Protein AF-A0A0M3QDM8-F1 (afdb_monomer)

Solvent-accessible surface area (backbone atoms only — not comparable to full-atom values): 10609 Å² total; per-residue (Å²): 132,86,50,74,67,57,57,50,53,50,51,50,66,52,52,50,57,51,54,49,45,67,61,42,48,62,53,45,49,50,73,71,41,69,83,40,46,56,56,41,19,49,42,28,64,75,60,43,48,40,66,74,95,45,62,49,56,74,47,29,49,48,45,81,41,76,66,68,80,92,64,92,59,97,76,69,87,67,64,57,39,16,5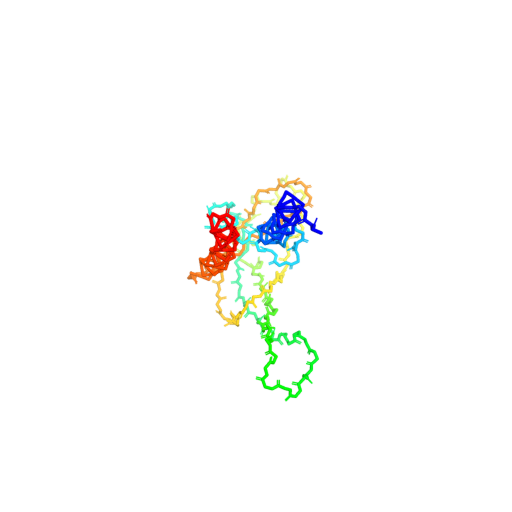0,27,42,33,34,39,39,68,79,73,49,77,80,71,37,83,72,58,77,77,78,61,95,66,78,80,78,72,59,62,47,76,35,66,33,79,58,84,48,59,72,54,71,47,48,58,16,38,41,84,73,87,82,82,62,93,45,66,8,56,30,67,85,71,64,52,68,57,47,53,52,49,51,48,52,50,53,51,50,51,53,50,53,51,52,50,51,52,56,48,52,54,55,51,66,72,71,109

Secondary structure (DSSP, 8-state):
---HHHHHHHHHHHHHHHHHHHHHHHHHHHHH-GGG-HHHHHHHHTT-SBSTT-PEEEEEEEEEEE-S----STT----EEEEEEEEEEGGGTTTTTTTTTTT--PPPPPSEEEEEESS--TT--PEEEEPPP-SS---EEEE-SSSHHHHHHHHHHHHHHHHHHHHHHHHHHHHHHTT-

Radius of gyration: 23.31 Å; Cα contacts (8 Å, |Δi|>4): 212; chains: 1; bounding box: 50×43×76 Å

Sequence (180 aa):
MLGRNVLRRFLALFFLPMGLMCLAYPLVELALGDEAGLIDDSRAWLGAGSGEGVPKVSEVSCTHQRYGTPSPSRHSFGYSNWDCILRLSLAAEARADERFAAGSANPALPSELERVLPSDRTGDLPVLRRLPDDGELVRFGVVWNGGELTRRWLHWLYLSALFFAFGAANLYAVRKALKG

Structure (mmCIF, N/CA/C/O backbone):
data_AF-A0A0M3QDM8-F1
#
_entry.id   AF-A0A0M3QDM8-F1
#
loop_
_atom_site.group_PDB
_atom_site.id
_atom_site.type_symbol
_atom_site.label_atom_id
_atom_site.label_alt_id
_atom_site.label_comp_id
_atom_site.label_asym_id
_atom_site.label_entity_id
_atom_site.label_seq_id
_atom_site.pdbx_PDB_ins_code
_atom_site.Cartn_x
_atom_site.Cartn_y
_atom_site.Cartn_z
_atom_site.occupancy
_atom_site.B_iso_or_equiv
_atom_site.auth_seq_id
_atom_site.auth_comp_id
_atom_site.auth_asym_id
_atom_site.auth_atom_id
_atom_site.pdbx_PDB_model_num
ATOM 1 N N . MET A 1 1 ? -17.649 5.054 46.614 1.00 58.06 1 MET A N 1
ATOM 2 C CA . MET A 1 1 ? -18.600 5.255 45.498 1.00 58.06 1 MET A CA 1
ATOM 3 C C . MET A 1 1 ? -17.921 6.094 44.424 1.00 58.06 1 MET A C 1
ATOM 5 O O . MET A 1 1 ? -17.857 7.308 44.557 1.00 58.06 1 MET A O 1
ATOM 9 N N . LEU A 1 2 ? -17.348 5.466 43.396 1.00 58.38 2 LEU A N 1
ATOM 10 C CA . LEU A 1 2 ? -16.820 6.207 42.249 1.00 58.38 2 LEU A CA 1
ATOM 11 C C . LEU A 1 2 ? -18.030 6.717 41.449 1.00 58.38 2 LEU A C 1
ATOM 13 O O . LEU A 1 2 ? -18.814 5.918 40.940 1.00 58.38 2 LEU A O 1
ATOM 17 N N . GLY A 1 3 ? -18.261 8.031 41.433 1.00 84.12 3 GLY A N 1
ATOM 18 C CA . GLY A 1 3 ? -19.471 8.608 40.842 1.00 84.12 3 GLY A CA 1
ATOM 19 C C . GLY A 1 3 ? -19.618 8.230 39.365 1.00 84.12 3 GLY A C 1
ATOM 20 O O . GLY A 1 3 ? -18.638 8.254 38.624 1.00 84.12 3 GLY A O 1
ATOM 21 N N . ARG A 1 4 ? -20.843 7.926 38.911 1.00 78.00 4 ARG A N 1
ATOM 22 C CA . ARG A 1 4 ? -21.171 7.563 37.509 1.00 78.00 4 ARG A CA 1
ATOM 23 C C . ARG A 1 4 ? -20.547 8.500 36.460 1.00 78.00 4 ARG A C 1
ATOM 25 O O . ARG A 1 4 ? -20.230 8.064 35.356 1.00 78.00 4 ARG A O 1
ATOM 32 N N . ASN A 1 5 ? -20.316 9.765 36.815 1.00 80.25 5 ASN A N 1
ATOM 33 C CA . ASN A 1 5 ? -19.635 10.753 35.972 1.00 80.25 5 ASN A CA 1
ATOM 34 C C . ASN A 1 5 ? -18.132 10.478 35.780 1.00 80.25 5 ASN A C 1
ATOM 36 O O . ASN A 1 5 ? -17.614 10.717 34.692 1.00 80.25 5 ASN A O 1
ATOM 40 N N . VAL A 1 6 ? -17.443 9.949 36.795 1.00 84.12 6 VAL A N 1
ATOM 41 C CA . VAL A 1 6 ? -16.021 9.573 36.726 1.00 84.12 6 VAL A CA 1
ATOM 42 C C . VAL A 1 6 ? -15.843 8.376 35.795 1.00 84.12 6 VAL A C 1
ATOM 44 O O . VAL A 1 6 ? -15.018 8.438 34.890 1.00 84.12 6 VAL A O 1
ATOM 47 N N . LEU A 1 7 ? -16.686 7.344 35.926 1.00 80.19 7 LEU A N 1
ATOM 48 C CA . LEU A 1 7 ? -16.649 6.161 35.057 1.00 80.19 7 LEU A CA 1
ATOM 49 C C . LEU A 1 7 ? -16.900 6.521 33.582 1.00 80.19 7 LEU A C 1
ATOM 51 O O . LEU A 1 7 ? -16.194 6.044 32.698 1.00 80.19 7 LEU A O 1
ATOM 55 N N . ARG A 1 8 ? -17.862 7.415 33.309 1.00 75.44 8 ARG A N 1
ATOM 56 C CA . ARG A 1 8 ? -18.140 7.912 31.950 1.00 75.44 8 ARG A CA 1
ATOM 57 C C . ARG A 1 8 ? -16.942 8.613 31.324 1.00 75.44 8 ARG A C 1
ATOM 59 O O . ARG A 1 8 ? -16.619 8.346 30.171 1.00 75.44 8 ARG A O 1
ATOM 66 N N . ARG A 1 9 ? -16.309 9.516 32.079 1.00 83.25 9 ARG A N 1
ATOM 67 C CA . ARG A 1 9 ? -15.122 10.245 31.619 1.00 83.25 9 ARG A CA 1
ATOM 68 C C . ARG A 1 9 ? -13.972 9.283 31.359 1.00 83.25 9 ARG A C 1
ATOM 70 O O . ARG A 1 9 ? -13.330 9.411 30.329 1.00 83.25 9 ARG A O 1
ATOM 77 N N . PHE A 1 10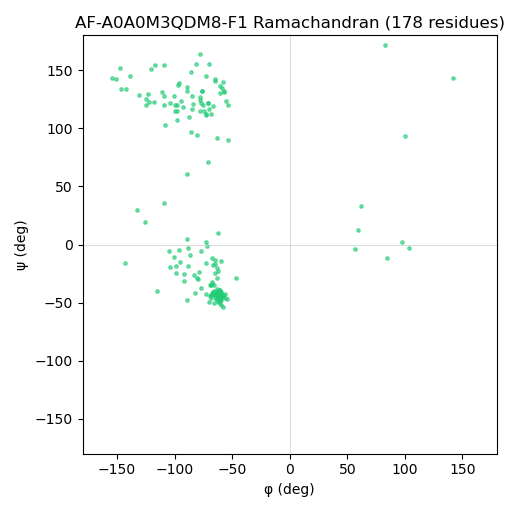 ? -13.781 8.292 32.227 1.00 84.06 10 PHE A N 1
ATOM 78 C CA . PHE A 1 10 ? -12.727 7.293 32.078 1.00 84.06 10 PHE A CA 1
ATOM 79 C C . PHE A 1 10 ? -12.911 6.431 30.822 1.00 84.06 10 PHE A C 1
ATOM 81 O O . PHE A 1 10 ? -11.984 6.275 30.038 1.00 84.06 10 PHE A O 1
ATOM 88 N N . LEU A 1 11 ? -14.128 5.937 30.575 1.00 79.69 11 LEU A N 1
ATOM 89 C CA . LEU A 1 11 ? -14.440 5.145 29.380 1.00 79.69 11 LEU A CA 1
ATOM 90 C C . LEU A 1 11 ? -14.297 5.966 28.095 1.00 79.69 11 LEU A C 1
ATOM 92 O O . LEU A 1 11 ? -13.715 5.489 27.127 1.00 79.69 11 LEU A O 1
ATOM 96 N N . ALA A 1 12 ? -14.786 7.209 28.088 1.00 79.25 12 ALA A N 1
ATOM 97 C CA . ALA A 1 12 ? -14.612 8.100 26.944 1.00 79.25 12 ALA A CA 1
ATOM 98 C C . ALA A 1 12 ? -13.126 8.397 26.684 1.00 79.25 12 ALA A C 1
ATOM 100 O O . ALA A 1 12 ? -12.684 8.312 25.544 1.00 79.25 12 ALA A O 1
ATOM 101 N N . LEU A 1 13 ? -12.352 8.672 27.738 1.00 84.12 13 LEU A N 1
ATOM 102 C CA . LEU A 1 13 ? -10.909 8.905 27.654 1.00 84.12 13 LEU A CA 1
ATOM 103 C C . LEU A 1 13 ? -10.124 7.677 27.193 1.00 84.12 13 LEU A C 1
ATOM 105 O O . LEU A 1 13 ? -9.045 7.853 26.651 1.00 84.12 13 LEU A O 1
ATOM 109 N N . PHE A 1 14 ? -10.635 6.460 27.387 1.00 82.06 14 PHE A N 1
ATOM 110 C CA . PHE A 1 14 ? -9.946 5.241 26.964 1.00 82.06 14 PHE A CA 1
ATOM 111 C C . PHE A 1 14 ? -10.311 4.833 25.529 1.00 82.06 14 PHE A C 1
ATOM 113 O O . PHE A 1 14 ? -9.438 4.578 24.703 1.00 82.06 14 PHE A O 1
ATOM 120 N N . PHE A 1 15 ? -11.605 4.813 25.196 1.00 78.00 15 PHE A N 1
ATOM 121 C CA . PHE A 1 15 ? -12.070 4.320 23.896 1.00 78.00 15 PHE A CA 1
ATOM 122 C C . PHE A 1 15 ? -11.915 5.331 22.758 1.00 78.00 15 PHE A C 1
ATOM 124 O O . PHE A 1 15 ? -11.717 4.924 21.616 1.00 78.00 15 PHE A O 1
ATOM 131 N N . LEU A 1 16 ? -11.987 6.634 23.043 1.00 79.00 16 LEU A N 1
ATOM 132 C CA . LEU A 1 16 ? -11.830 7.671 22.023 1.00 79.00 16 LEU A CA 1
ATOM 133 C C . LEU A 1 16 ? -10.417 7.710 21.412 1.00 79.00 16 LEU A C 1
ATOM 135 O O . LEU A 1 16 ? -10.332 7.652 20.185 1.00 79.00 16 LEU A O 1
ATOM 139 N N . PRO A 1 17 ? -9.310 7.744 22.186 1.00 81.94 17 PRO A N 1
ATOM 140 C CA . PRO A 1 17 ? -7.973 7.694 21.600 1.00 81.94 17 PRO A CA 1
ATOM 141 C C . PRO A 1 17 ? -7.686 6.344 20.948 1.00 81.94 17 PRO A C 1
ATOM 143 O O . PRO A 1 17 ? -7.013 6.317 19.929 1.00 81.94 17 PRO A O 1
ATOM 146 N N . MET A 1 18 ? -8.230 5.239 21.467 1.00 79.94 18 MET A N 1
ATOM 147 C CA . MET A 1 18 ? -8.065 3.925 20.841 1.00 79.94 18 MET A CA 1
ATOM 148 C C . MET A 1 18 ? -8.761 3.859 19.473 1.00 79.94 18 MET A C 1
ATOM 150 O O . MET A 1 18 ? -8.159 3.412 18.504 1.00 79.94 18 MET A O 1
ATOM 154 N N . GLY A 1 19 ? -9.983 4.391 19.358 1.00 75.25 19 GLY A N 1
ATOM 155 C CA . GLY A 1 19 ? -10.672 4.529 18.072 1.00 75.25 19 GLY A CA 1
ATOM 156 C C . GLY A 1 19 ? -9.943 5.468 17.105 1.00 75.25 19 GLY A C 1
ATOM 157 O O . GLY A 1 19 ? -9.792 5.139 15.931 1.00 75.25 19 GLY A O 1
ATOM 158 N N . LEU A 1 20 ? -9.433 6.603 17.599 1.00 80.69 20 LEU A N 1
ATOM 159 C CA . LEU A 1 20 ? -8.599 7.519 16.812 1.00 80.69 20 LEU A CA 1
ATOM 160 C C . LEU A 1 20 ? -7.296 6.863 16.354 1.00 80.69 20 LEU A C 1
ATOM 162 O O . LEU A 1 20 ? -6.912 7.048 15.208 1.00 80.69 20 LEU A O 1
ATOM 166 N N . MET A 1 21 ? -6.644 6.068 17.200 1.00 80.81 21 MET A N 1
ATOM 167 C CA . MET A 1 21 ? -5.421 5.349 16.851 1.00 80.81 21 MET A CA 1
ATOM 168 C C . MET A 1 21 ? -5.693 4.289 15.782 1.00 80.81 21 MET A C 1
ATOM 170 O O . MET A 1 21 ? -4.920 4.185 14.842 1.00 80.81 21 MET A O 1
ATOM 174 N N . CYS A 1 22 ? -6.810 3.559 15.853 1.00 72.94 22 CYS A N 1
ATOM 175 C CA . CYS A 1 22 ? -7.199 2.605 14.808 1.00 72.94 22 CYS A CA 1
ATOM 176 C C . CYS A 1 22 ? -7.467 3.272 13.446 1.00 72.94 22 CYS A C 1
ATOM 178 O O . CYS A 1 22 ? -7.279 2.639 12.411 1.00 72.94 22 CYS A O 1
ATOM 180 N N . LEU A 1 23 ? -7.904 4.536 13.438 1.00 71.75 23 LEU A N 1
ATOM 181 C CA . LEU A 1 23 ? -8.098 5.330 12.220 1.00 71.75 23 LEU A CA 1
ATOM 182 C C . LEU A 1 23 ? -6.805 5.964 11.710 1.00 71.75 23 LEU A C 1
ATOM 184 O O . LEU A 1 23 ? -6.564 6.005 10.506 1.00 71.75 23 LEU A O 1
ATOM 188 N N . ALA A 1 24 ? -5.997 6.482 12.630 1.00 77.00 24 ALA A N 1
ATOM 189 C CA . ALA A 1 24 ? -4.772 7.191 12.319 1.00 77.00 24 ALA A CA 1
ATOM 190 C C . ALA A 1 24 ? -3.653 6.228 11.938 1.00 77.00 24 ALA A C 1
ATOM 192 O O . ALA A 1 24 ? -2.911 6.536 11.021 1.00 77.00 24 ALA A O 1
ATOM 193 N N . TYR A 1 25 ? -3.544 5.062 12.580 1.00 72.62 25 TYR A N 1
ATOM 194 C CA . TYR A 1 25 ? -2.440 4.128 12.361 1.00 72.62 25 TYR A CA 1
ATOM 195 C C . TYR A 1 25 ? -2.266 3.742 10.885 1.00 72.62 25 TYR A C 1
ATOM 197 O O . TYR A 1 25 ? -1.156 3.879 10.389 1.00 72.62 25 TYR A O 1
ATOM 205 N N . PRO A 1 26 ? -3.319 3.383 10.128 1.00 65.50 26 PRO A N 1
ATOM 206 C CA . PRO A 1 26 ? -3.153 3.093 8.708 1.00 65.50 26 PRO A CA 1
ATOM 207 C C . PRO A 1 26 ? -2.791 4.319 7.868 1.00 65.50 26 PRO A C 1
ATOM 209 O O . PRO A 1 26 ? -2.056 4.188 6.901 1.00 65.50 26 PRO A O 1
ATOM 212 N N . LEU A 1 27 ? -3.290 5.510 8.222 1.00 69.19 27 LEU A N 1
ATOM 213 C CA . LEU A 1 27 ? -2.903 6.757 7.552 1.00 69.19 27 LEU A CA 1
ATOM 214 C C . LEU A 1 27 ? -1.445 7.114 7.851 1.00 69.19 27 LEU A C 1
ATOM 216 O O . LEU A 1 27 ? -0.760 7.652 6.992 1.00 69.19 27 LEU A O 1
ATOM 220 N N . VAL A 1 28 ? -0.984 6.801 9.059 1.00 69.06 28 VAL A N 1
ATOM 221 C CA . VAL A 1 28 ? 0.390 6.983 9.520 1.00 69.06 28 VAL A CA 1
ATOM 222 C C . VAL A 1 28 ? 1.318 5.966 8.861 1.00 69.06 28 VAL A C 1
ATOM 224 O O . VAL A 1 28 ? 2.375 6.366 8.405 1.00 69.06 28 VAL A O 1
ATOM 227 N N . GLU A 1 29 ? 0.933 4.694 8.736 1.00 65.44 29 GLU A N 1
ATOM 228 C CA . GLU A 1 29 ? 1.681 3.707 7.942 1.00 65.44 29 GLU A CA 1
ATOM 229 C C . GLU A 1 29 ? 1.749 4.121 6.474 1.00 65.44 29 GLU A C 1
ATOM 231 O O . GLU A 1 29 ? 2.810 4.018 5.869 1.00 65.44 29 GLU A O 1
ATOM 236 N N . LEU A 1 30 ? 0.647 4.639 5.919 1.00 62.69 30 LEU A N 1
ATOM 237 C CA . LEU A 1 30 ? 0.658 5.190 4.570 1.00 62.69 30 LEU A CA 1
ATOM 238 C C . LEU A 1 30 ? 1.671 6.343 4.487 1.00 62.69 30 LEU A C 1
ATOM 240 O O . LEU A 1 30 ? 2.520 6.334 3.611 1.00 62.69 30 LEU A O 1
ATOM 244 N N . ALA A 1 31 ? 1.590 7.318 5.400 1.00 62.94 31 ALA A N 1
ATOM 245 C CA . ALA A 1 31 ? 2.324 8.583 5.325 1.00 62.94 31 ALA A CA 1
ATOM 246 C C . ALA A 1 31 ? 3.792 8.524 5.781 1.00 62.94 31 ALA A C 1
ATOM 248 O O . ALA A 1 31 ? 4.586 9.343 5.331 1.00 62.94 31 ALA A O 1
ATOM 249 N N . LEU A 1 32 ? 4.144 7.624 6.701 1.00 58.47 32 LEU A N 1
ATOM 250 C CA . LEU A 1 32 ? 5.500 7.483 7.247 1.00 58.47 32 LEU A CA 1
ATOM 251 C C . LEU A 1 32 ? 6.243 6.271 6.672 1.00 58.47 32 LEU A C 1
ATOM 253 O O . LEU A 1 32 ? 7.466 6.222 6.755 1.00 58.47 32 LEU A O 1
ATOM 257 N N . GLY A 1 33 ? 5.524 5.300 6.102 1.00 53.94 33 GLY A N 1
ATOM 258 C CA . GLY A 1 33 ? 6.086 4.104 5.481 1.00 53.94 33 GLY A CA 1
ATOM 259 C C . GLY A 1 33 ? 6.392 4.313 4.001 1.00 53.94 33 GLY A C 1
ATOM 260 O O . GLY A 1 33 ? 5.843 3.611 3.153 1.00 53.94 33 GLY A O 1
ATOM 261 N N . ASP A 1 34 ? 7.268 5.266 3.675 1.00 54.03 34 ASP A N 1
ATOM 262 C CA . ASP A 1 34 ? 7.716 5.488 2.287 1.00 54.03 34 ASP A CA 1
ATOM 263 C C . ASP A 1 34 ? 8.508 4.276 1.737 1.00 54.03 34 ASP A C 1
ATOM 265 O O . ASP A 1 34 ? 8.687 4.122 0.532 1.00 54.03 34 ASP A O 1
ATOM 269 N N . GLU A 1 35 ? 8.914 3.346 2.613 1.00 55.69 35 GLU A N 1
ATOM 270 C CA . GLU A 1 35 ? 9.674 2.138 2.261 1.00 55.69 35 GLU A CA 1
ATOM 271 C C . GLU A 1 35 ? 8.918 1.166 1.337 1.00 55.69 35 GLU A C 1
ATOM 273 O O . GLU A 1 35 ? 9.540 0.352 0.661 1.00 55.69 35 GLU A O 1
ATOM 278 N N . ALA A 1 36 ? 7.584 1.246 1.253 1.00 60.31 36 ALA A N 1
ATOM 279 C CA . ALA A 1 36 ? 6.793 0.293 0.468 1.00 60.31 36 ALA A CA 1
ATOM 280 C C . ALA A 1 36 ? 6.259 0.843 -0.867 1.00 60.31 36 ALA A C 1
ATOM 282 O O . ALA A 1 36 ? 5.620 0.094 -1.607 1.00 60.31 36 ALA A O 1
ATOM 283 N N . GLY A 1 37 ? 6.438 2.138 -1.171 1.00 76.31 37 GLY A N 1
ATOM 284 C CA . GLY A 1 37 ? 5.863 2.769 -2.372 1.00 76.31 37 GLY A CA 1
ATOM 285 C C . GLY A 1 37 ? 4.327 2.696 -2.460 1.00 76.31 37 GLY A C 1
ATOM 286 O O . GLY A 1 37 ? 3.747 2.981 -3.504 1.00 76.31 37 GLY A O 1
ATOM 287 N N . LEU A 1 38 ? 3.640 2.321 -1.373 1.00 80.25 38 LEU A N 1
ATOM 288 C CA . LEU A 1 38 ? 2.205 2.020 -1.375 1.00 80.25 38 LEU A CA 1
ATOM 289 C C . LEU A 1 38 ? 1.343 3.253 -1.675 1.00 80.25 38 LEU A C 1
ATOM 291 O O . LEU A 1 38 ? 0.296 3.131 -2.321 1.00 80.25 38 LEU A O 1
ATOM 295 N N . ILE A 1 39 ? 1.770 4.435 -1.214 1.00 82.25 39 ILE A N 1
ATOM 296 C CA . ILE A 1 39 ? 1.128 5.706 -1.577 1.00 82.25 39 ILE A CA 1
ATOM 297 C C . ILE A 1 39 ? 1.202 5.900 -3.084 1.00 82.25 39 ILE A C 1
ATOM 299 O O . ILE A 1 39 ? 0.186 6.192 -3.716 1.00 82.25 39 ILE A O 1
ATOM 303 N N . ASP A 1 40 ? 2.389 5.740 -3.652 1.00 86.81 40 ASP A N 1
ATOM 304 C CA . ASP A 1 40 ? 2.642 6.003 -5.060 1.00 86.81 40 ASP A CA 1
ATOM 305 C C . ASP A 1 40 ? 1.884 5.014 -5.951 1.00 86.81 40 ASP A C 1
ATOM 307 O O . ASP A 1 40 ? 1.203 5.427 -6.893 1.00 86.81 40 ASP A O 1
ATOM 311 N N . ASP A 1 41 ? 1.881 3.733 -5.585 1.00 88.06 41 ASP A N 1
ATOM 312 C CA . ASP A 1 41 ? 1.084 2.684 -6.225 1.00 88.06 41 ASP A CA 1
ATOM 313 C C . ASP A 1 41 ? -0.422 2.993 -6.136 1.00 88.06 41 ASP A C 1
ATOM 315 O O . ASP A 1 41 ? -1.161 2.846 -7.114 1.00 88.06 41 ASP A O 1
ATOM 319 N N . SER A 1 42 ? -0.890 3.498 -4.987 1.00 85.12 42 SER A N 1
ATOM 320 C CA . SER A 1 42 ? -2.293 3.886 -4.800 1.00 85.12 42 SER A CA 1
ATOM 321 C C . SER A 1 42 ? -2.687 5.098 -5.632 1.00 85.12 42 SER A C 1
ATOM 323 O O . SER A 1 42 ? -3.746 5.096 -6.260 1.00 85.12 42 SER A O 1
ATOM 325 N N . ARG A 1 43 ? -1.834 6.124 -5.681 1.00 87.00 43 ARG A N 1
ATOM 326 C CA . ARG A 1 43 ? -2.037 7.308 -6.523 1.00 87.00 43 ARG A CA 1
ATOM 327 C C . ARG A 1 43 ? -2.079 6.905 -7.992 1.00 87.00 43 ARG A C 1
ATOM 329 O O . ARG A 1 43 ? -2.997 7.314 -8.701 1.00 87.00 43 ARG A O 1
ATOM 336 N N . ALA A 1 44 ? -1.137 6.074 -8.430 1.00 89.06 44 ALA A N 1
ATOM 337 C CA . ALA A 1 44 ? -1.078 5.582 -9.799 1.00 89.06 44 ALA A CA 1
ATOM 338 C C . ALA A 1 44 ? -2.308 4.747 -10.177 1.00 89.06 44 ALA A C 1
ATOM 340 O O . ALA A 1 44 ? -2.887 4.956 -11.246 1.00 89.06 44 ALA A O 1
ATOM 341 N N . TRP A 1 45 ? -2.761 3.859 -9.287 1.00 88.19 45 TRP A N 1
ATOM 342 C CA . TRP A 1 45 ? -3.985 3.076 -9.478 1.00 88.19 45 TRP A CA 1
ATOM 343 C C . TRP A 1 45 ? -5.241 3.953 -9.557 1.00 88.19 45 TRP A C 1
ATOM 345 O O . TRP A 1 45 ? -6.113 3.698 -10.386 1.00 88.19 45 TRP A O 1
ATOM 355 N N . LEU A 1 46 ? -5.309 5.024 -8.758 1.00 87.88 46 LEU A N 1
ATOM 356 C CA . LEU A 1 46 ? -6.384 6.027 -8.800 1.00 87.88 46 LEU A CA 1
ATOM 357 C C . LEU A 1 46 ? -6.316 6.960 -10.017 1.00 87.88 46 LEU A C 1
ATOM 359 O O . LEU A 1 46 ? -7.146 7.857 -10.152 1.00 87.88 46 LEU A O 1
ATOM 363 N N . GLY A 1 47 ? -5.353 6.759 -10.915 1.00 87.38 47 GLY A N 1
ATOM 364 C CA . GLY A 1 47 ? -5.265 7.502 -12.162 1.00 87.38 47 GLY A CA 1
ATOM 365 C C . GLY A 1 47 ? -4.200 8.592 -12.182 1.00 87.38 47 GLY A C 1
ATOM 366 O O . GLY A 1 47 ? -4.020 9.202 -13.232 1.00 87.38 47 GLY A O 1
ATOM 367 N N . ALA A 1 48 ? -3.480 8.837 -11.084 1.00 88.31 48 ALA A N 1
ATOM 368 C CA . ALA A 1 48 ? -2.406 9.822 -11.076 1.00 88.31 48 ALA A CA 1
ATOM 369 C C . ALA A 1 48 ? -1.198 9.357 -11.908 1.00 88.31 48 ALA A C 1
ATOM 371 O O . ALA A 1 48 ? -0.952 8.161 -12.086 1.00 88.31 48 ALA A O 1
ATOM 372 N N . GLY A 1 49 ? -0.424 10.330 -12.382 1.00 87.75 49 GLY A N 1
ATOM 373 C CA . GLY A 1 49 ? 0.778 10.098 -13.175 1.00 87.75 49 GLY A CA 1
ATOM 374 C C . GLY A 1 49 ? 0.524 9.855 -14.664 1.00 87.75 49 GLY A C 1
ATOM 375 O O . GLY A 1 49 ? -0.614 9.728 -15.113 1.00 87.75 49 GLY A O 1
ATOM 376 N N . SER A 1 50 ? 1.614 9.811 -15.428 1.00 86.94 50 SER A N 1
ATOM 377 C CA . SER A 1 50 ? 1.624 9.577 -16.877 1.00 86.94 50 SER A CA 1
ATOM 378 C C . SER A 1 50 ? 2.371 8.287 -17.218 1.00 86.94 50 SER A C 1
ATOM 380 O O . SER A 1 50 ? 3.236 7.848 -16.461 1.00 86.94 50 SER A O 1
ATOM 382 N N . GLY A 1 51 ? 2.026 7.679 -18.356 1.00 83.44 51 GLY A N 1
ATOM 383 C CA . GLY A 1 51 ? 2.789 6.582 -18.963 1.00 83.44 51 GLY A CA 1
ATOM 384 C C . GLY A 1 51 ? 3.890 7.057 -19.921 1.00 83.44 51 GLY A C 1
ATOM 385 O O . GLY A 1 51 ? 4.602 6.229 -20.477 1.00 83.44 51 GLY A O 1
ATOM 386 N N . GLU A 1 52 ? 4.016 8.366 -20.151 1.00 81.06 52 GLU A N 1
ATOM 387 C CA . GLU A 1 52 ? 5.044 8.937 -21.027 1.00 81.06 52 GLU A CA 1
ATOM 388 C C . GLU A 1 52 ? 6.421 8.962 -20.349 1.00 81.06 52 GLU A C 1
ATOM 390 O O . GLU A 1 52 ? 6.547 9.413 -19.208 1.00 81.06 52 GLU A O 1
ATOM 395 N N . GLY A 1 53 ? 7.453 8.502 -21.069 1.00 76.25 53 GLY A N 1
ATOM 396 C CA . GLY A 1 53 ? 8.830 8.431 -20.563 1.00 76.25 53 GLY A CA 1
ATOM 397 C C . GLY A 1 53 ? 8.969 7.511 -19.349 1.00 76.25 53 GLY A C 1
ATOM 398 O O . GLY A 1 53 ? 9.708 7.826 -18.414 1.00 76.25 53 GLY A O 1
ATOM 399 N N . VAL A 1 54 ? 8.168 6.442 -19.315 1.00 83.00 54 VAL A N 1
ATOM 400 C CA . VAL A 1 54 ? 8.187 5.446 -18.251 1.00 83.00 54 VAL A CA 1
ATOM 401 C C . VAL A 1 54 ? 8.775 4.151 -18.801 1.00 83.00 54 VAL A C 1
ATOM 403 O O . VAL A 1 54 ? 8.171 3.542 -19.695 1.00 83.00 54 VAL A O 1
ATOM 406 N N . PRO A 1 55 ? 9.888 3.663 -18.228 1.00 84.62 55 PRO A N 1
ATOM 407 C CA . PRO A 1 55 ? 10.497 2.438 -18.700 1.00 84.62 55 PRO A CA 1
ATOM 408 C C . PRO A 1 55 ? 9.554 1.261 -18.449 1.00 84.62 55 PRO A C 1
ATOM 410 O O . PRO A 1 55 ? 8.864 1.174 -17.430 1.00 84.62 55 PRO A O 1
ATOM 413 N N . LYS A 1 56 ? 9.520 0.318 -19.389 1.00 87.81 56 LYS A N 1
ATOM 414 C CA . LYS A 1 56 ? 8.737 -0.910 -19.214 1.00 87.81 56 LYS A CA 1
ATOM 415 C C . LYS A 1 56 ? 9.414 -1.819 -18.196 1.00 87.81 56 LYS A C 1
ATOM 417 O O . LYS A 1 56 ? 10.637 -1.922 -18.168 1.00 87.81 56 LYS A O 1
ATOM 422 N N . VAL A 1 57 ? 8.616 -2.528 -17.405 1.00 90.06 57 VAL A N 1
ATOM 423 C CA . VAL A 1 57 ? 9.123 -3.601 -16.544 1.00 90.06 57 VAL A CA 1
ATOM 424 C C . VAL A 1 57 ? 9.375 -4.826 -17.415 1.00 90.06 57 VAL A C 1
ATOM 426 O O . VAL A 1 57 ? 8.465 -5.292 -18.100 1.00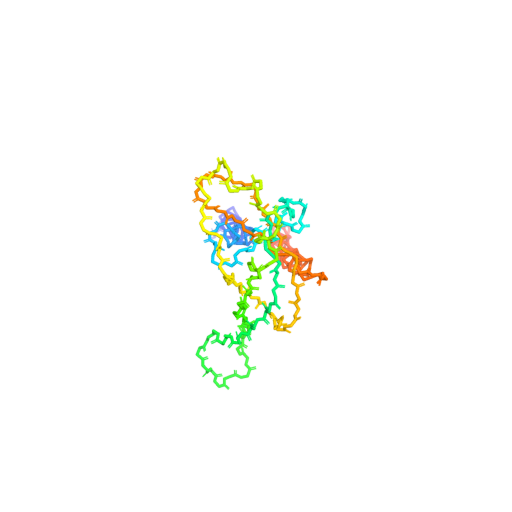 90.06 57 VAL A O 1
ATOM 429 N N . SER A 1 58 ? 10.611 -5.320 -17.429 1.00 90.50 58 SER A N 1
ATOM 430 C CA . SER A 1 58 ? 10.989 -6.525 -18.178 1.00 90.50 58 SER A CA 1
ATOM 431 C C . SER A 1 58 ? 10.889 -7.794 -17.352 1.00 90.50 58 SER A C 1
ATOM 433 O O . SER A 1 58 ? 10.642 -8.862 -17.902 1.00 90.50 58 SER A O 1
ATOM 435 N N . GLU A 1 59 ? 11.127 -7.688 -16.048 1.00 92.19 59 GLU A N 1
ATOM 436 C CA . GLU A 1 59 ? 11.192 -8.832 -15.146 1.00 92.19 59 GLU A CA 1
ATOM 437 C C . GLU A 1 59 ? 10.758 -8.400 -13.747 1.00 92.19 59 GLU A C 1
ATOM 439 O O . GLU A 1 59 ? 11.084 -7.300 -13.298 1.00 92.19 59 GLU A O 1
ATOM 444 N N . VAL A 1 60 ? 10.041 -9.289 -13.066 1.00 92.00 60 VAL A N 1
ATOM 445 C CA . VAL A 1 60 ? 9.727 -9.178 -11.644 1.00 92.00 60 VAL A CA 1
ATOM 446 C C . VAL A 1 60 ? 10.212 -10.448 -10.972 1.00 92.00 60 VAL A C 1
ATOM 448 O O . VAL A 1 60 ? 9.823 -11.543 -11.381 1.00 92.00 60 VAL A O 1
ATOM 451 N N . SER A 1 61 ? 11.047 -10.288 -9.950 1.00 92.75 61 SER A N 1
ATOM 452 C CA . SER A 1 61 ? 11.572 -11.379 -9.134 1.00 92.75 61 SER A CA 1
ATOM 453 C C . SER A 1 61 ? 11.256 -11.105 -7.673 1.00 92.75 61 SER A C 1
ATOM 455 O O . SER A 1 61 ? 11.671 -10.075 -7.145 1.00 92.75 61 SER A O 1
ATOM 457 N N . CYS A 1 62 ? 10.509 -12.001 -7.028 1.00 90.94 62 CYS A N 1
ATOM 458 C CA . CYS A 1 62 ? 10.117 -11.851 -5.633 1.00 90.94 62 CYS A CA 1
ATOM 459 C C . CYS A 1 62 ? 10.823 -12.874 -4.744 1.00 90.94 62 CYS A C 1
ATOM 461 O O . CYS A 1 62 ? 10.807 -14.075 -5.008 1.00 90.94 62 CYS A O 1
ATOM 463 N N . THR A 1 63 ? 11.396 -12.402 -3.641 1.00 89.81 63 THR A N 1
ATOM 464 C CA . THR A 1 63 ? 12.007 -13.253 -2.620 1.00 89.81 63 THR A CA 1
ATOM 465 C C . THR A 1 63 ? 11.148 -13.235 -1.364 1.00 89.81 63 THR A C 1
ATOM 467 O O . THR A 1 63 ? 10.793 -12.180 -0.846 1.00 89.81 63 THR A O 1
ATOM 470 N N . HIS A 1 64 ? 10.795 -14.418 -0.863 1.00 86.31 64 HIS A N 1
ATOM 471 C CA . HIS A 1 64 ? 9.985 -14.537 0.343 1.00 86.31 64 HIS A CA 1
ATOM 472 C C . HIS A 1 64 ? 10.781 -14.118 1.583 1.00 86.31 64 HIS A C 1
ATOM 474 O O . HIS A 1 64 ? 11.731 -14.799 1.978 1.00 86.31 64 HIS A O 1
ATOM 480 N N . GLN A 1 65 ? 10.337 -13.057 2.250 1.00 75.25 65 GLN A N 1
ATOM 481 C CA . GLN A 1 65 ? 10.868 -12.626 3.534 1.00 75.25 65 GLN A CA 1
ATOM 482 C C . GLN A 1 65 ? 9.978 -13.141 4.668 1.00 75.25 65 GLN A C 1
ATOM 484 O O . GLN A 1 65 ? 8.820 -12.749 4.834 1.00 75.25 65 GLN A O 1
ATOM 489 N N . ARG A 1 66 ? 10.531 -14.032 5.502 1.00 62.97 66 ARG A N 1
ATOM 490 C CA . ARG A 1 66 ? 9.924 -14.353 6.802 1.00 62.97 66 ARG A CA 1
ATOM 491 C C . ARG A 1 66 ? 10.408 -13.345 7.831 1.00 62.97 66 ARG A C 1
ATOM 493 O O . ARG A 1 66 ? 11.462 -13.541 8.429 1.00 62.97 66 ARG A O 1
ATOM 500 N N . TYR A 1 67 ? 9.607 -12.319 8.085 1.00 54.53 67 TYR A N 1
ATOM 501 C CA . TYR A 1 67 ? 9.787 -11.500 9.277 1.00 54.53 67 TYR A CA 1
ATOM 502 C C . TYR A 1 67 ? 9.213 -12.237 10.495 1.00 54.53 67 TYR A C 1
ATOM 504 O O . TYR A 1 67 ? 8.016 -12.510 10.578 1.00 54.53 67 TYR A O 1
ATOM 512 N N . GLY A 1 68 ? 10.089 -12.596 11.435 1.00 49.47 68 GLY A N 1
ATOM 513 C CA . GLY A 1 68 ? 9.731 -13.226 12.708 1.00 49.47 68 GLY A CA 1
ATOM 514 C C . GLY A 1 68 ? 10.723 -14.305 13.137 1.00 49.47 68 GLY A C 1
ATOM 515 O O . GLY A 1 68 ? 11.249 -15.055 12.316 1.00 49.47 68 GLY A O 1
ATOM 516 N N . THR A 1 69 ? 10.979 -14.411 14.442 1.00 43.78 69 THR A N 1
ATOM 517 C CA . THR A 1 69 ? 11.705 -15.559 14.992 1.00 43.78 69 THR A CA 1
ATOM 518 C C . THR A 1 69 ? 10.918 -16.838 14.685 1.00 43.78 69 THR A C 1
ATOM 520 O O . THR A 1 69 ? 9.693 -16.846 14.837 1.00 43.78 69 THR A O 1
ATOM 523 N N . PRO A 1 70 ? 11.574 -17.930 14.248 1.00 47.06 70 PRO A N 1
ATOM 524 C CA . PRO A 1 70 ? 10.911 -19.213 14.062 1.00 47.06 70 PRO A CA 1
ATOM 525 C C . PRO A 1 70 ? 10.407 -19.706 15.423 1.00 47.06 70 PRO A C 1
ATOM 527 O O . PRO A 1 70 ? 11.131 -20.337 16.187 1.00 47.06 70 PRO A O 1
ATOM 530 N N . SER A 1 71 ? 9.164 -19.366 15.758 1.00 42.91 71 SER A N 1
ATOM 531 C CA . SER A 1 71 ? 8.505 -19.860 16.958 1.00 42.91 71 SER A CA 1
ATOM 532 C C . SER A 1 71 ? 7.876 -21.219 16.642 1.00 42.91 71 SER A C 1
ATOM 534 O O . SER A 1 71 ? 7.118 -21.323 15.676 1.00 42.91 71 SER A O 1
ATOM 536 N N . PRO A 1 72 ? 8.148 -22.273 17.430 1.00 50.62 72 PRO A N 1
ATOM 537 C CA . PRO A 1 72 ? 7.576 -23.603 17.218 1.00 50.62 72 PRO A CA 1
ATOM 538 C C . PRO A 1 72 ? 6.074 -23.697 17.556 1.00 50.62 72 PRO A C 1
ATOM 540 O O . PRO A 1 72 ? 5.475 -24.764 17.403 1.00 50.62 72 PRO A O 1
ATOM 543 N N . SER A 1 73 ? 5.432 -22.617 18.015 1.00 47.69 73 SER A N 1
ATOM 544 C CA . SER A 1 73 ? 3.989 -22.604 18.260 1.00 47.69 73 SER A CA 1
ATOM 545 C C . SER A 1 73 ? 3.206 -22.446 16.947 1.00 47.69 73 SER A C 1
ATOM 547 O O . SER A 1 73 ? 3.411 -21.506 16.186 1.00 47.69 73 SER A O 1
ATOM 549 N N . ARG A 1 74 ? 2.245 -23.349 16.694 1.00 48.59 74 ARG A N 1
ATOM 550 C CA . ARG A 1 74 ? 1.371 -23.393 15.493 1.00 48.59 74 ARG A CA 1
ATOM 551 C C . ARG A 1 74 ? 0.449 -22.169 15.302 1.00 48.59 74 ARG A C 1
ATOM 553 O O . ARG A 1 74 ? -0.446 -22.211 14.463 1.00 48.59 74 ARG A O 1
ATOM 560 N N . HIS A 1 75 ? 0.630 -21.104 16.078 1.00 46.50 75 HIS A N 1
ATOM 561 C CA . HIS A 1 75 ? -0.252 -19.936 16.116 1.00 46.50 75 HIS A CA 1
ATOM 562 C C . HIS A 1 75 ? 0.513 -18.608 16.053 1.00 46.50 75 HIS A C 1
ATOM 564 O O . HIS A 1 75 ? 0.047 -17.606 16.594 1.00 46.50 75 HIS A O 1
ATOM 570 N N . SER A 1 76 ? 1.682 -18.566 15.405 1.00 40.62 76 SER A N 1
ATOM 571 C CA . SER A 1 76 ? 2.226 -17.273 14.997 1.00 40.62 76 SER A CA 1
ATOM 572 C C . SER A 1 76 ? 1.366 -16.718 13.857 1.00 40.62 76 SER A C 1
ATOM 574 O O . SER A 1 76 ? 1.202 -17.343 12.810 1.00 40.62 76 SER A O 1
ATOM 576 N N . PHE A 1 77 ? 0.795 -15.532 14.065 1.00 48.84 77 PHE A N 1
ATOM 577 C CA . PHE A 1 77 ? 0.277 -14.699 12.982 1.00 48.84 77 PHE A CA 1
ATOM 578 C C . PHE A 1 77 ? 1.484 -14.154 12.207 1.00 48.84 77 PHE A C 1
ATOM 580 O O . PHE A 1 77 ? 1.875 -13.002 12.367 1.00 48.84 77 PHE A O 1
ATOM 587 N N . GLY A 1 78 ? 2.165 -15.030 11.466 1.00 52.22 78 GLY A N 1
ATOM 588 C CA . GLY A 1 78 ? 3.266 -14.646 10.596 1.00 52.22 78 GLY A CA 1
ATOM 589 C C . GLY A 1 78 ? 2.702 -13.913 9.389 1.00 52.22 78 GLY A C 1
ATOM 590 O O . GLY A 1 78 ? 2.011 -14.520 8.575 1.00 52.22 78 GLY A O 1
ATOM 591 N N . TYR A 1 79 ? 2.986 -12.620 9.279 1.00 58.91 79 TYR A N 1
ATOM 592 C CA . TYR A 1 79 ? 2.789 -11.901 8.028 1.00 58.91 79 TYR A CA 1
ATOM 593 C C . TYR A 1 79 ? 3.917 -12.321 7.081 1.00 58.91 79 TYR A C 1
ATOM 595 O O . TYR A 1 79 ? 5.093 -12.109 7.375 1.00 58.91 79 TYR A O 1
ATOM 603 N N . SER A 1 80 ? 3.571 -12.996 5.986 1.00 67.56 80 SER A N 1
ATOM 604 C CA . SER A 1 80 ? 4.513 -13.283 4.904 1.00 67.56 80 SER A CA 1
ATOM 605 C C . SER A 1 80 ? 4.546 -12.091 3.960 1.00 67.56 80 SER A C 1
ATOM 607 O O . SER A 1 80 ? 3.532 -11.799 3.324 1.00 67.56 80 SER A O 1
ATOM 609 N N . ASN A 1 81 ? 5.702 -11.447 3.856 1.00 79.81 81 ASN A N 1
ATOM 610 C CA . ASN A 1 81 ? 5.949 -10.413 2.862 1.00 79.81 81 ASN A CA 1
ATOM 611 C C . ASN A 1 81 ? 6.931 -10.945 1.813 1.00 79.81 81 ASN A C 1
ATOM 613 O O . ASN A 1 81 ? 7.709 -11.870 2.061 1.00 79.81 81 ASN A O 1
ATOM 617 N N . TRP A 1 82 ? 6.854 -10.375 0.624 1.00 84.06 82 TRP A N 1
ATOM 618 C CA . TRP A 1 82 ? 7.685 -10.698 -0.521 1.00 84.06 82 TRP A CA 1
ATOM 619 C C . TRP A 1 82 ? 8.389 -9.428 -0.961 1.00 84.06 82 TRP A C 1
ATOM 621 O O . TRP A 1 82 ? 7.720 -8.447 -1.285 1.00 84.06 82 TRP A O 1
ATOM 631 N N . ASP A 1 83 ? 9.714 -9.465 -1.000 1.00 87.25 83 ASP A N 1
ATOM 632 C CA . ASP A 1 83 ? 10.501 -8.376 -1.566 1.00 87.25 83 ASP A CA 1
ATOM 633 C C . ASP A 1 83 ? 10.639 -8.629 -3.053 1.00 87.25 83 ASP A C 1
ATOM 635 O O . ASP A 1 83 ? 11.283 -9.589 -3.486 1.00 87.25 83 ASP A O 1
ATOM 639 N N . CYS A 1 84 ? 9.968 -7.798 -3.833 1.00 88.50 84 CYS A N 1
ATOM 640 C CA . CYS A 1 84 ? 9.910 -7.894 -5.273 1.00 88.50 84 CYS A CA 1
ATOM 641 C C . CYS A 1 84 ? 10.804 -6.832 -5.900 1.00 88.50 84 CYS A C 1
ATOM 643 O O . CYS A 1 84 ? 10.605 -5.634 -5.702 1.00 88.50 84 CYS A O 1
ATOM 645 N N . ILE A 1 85 ? 11.758 -7.285 -6.705 1.00 90.50 85 ILE A N 1
ATOM 646 C CA . ILE A 1 85 ? 12.624 -6.440 -7.521 1.00 90.50 85 ILE A CA 1
ATOM 647 C C . ILE A 1 85 ? 12.047 -6.416 -8.934 1.00 90.50 85 ILE A C 1
ATOM 649 O O . ILE A 1 85 ? 11.912 -7.451 -9.591 1.00 90.50 85 ILE A O 1
ATOM 653 N N . LEU A 1 86 ? 11.697 -5.221 -9.394 1.00 91.12 86 LEU A N 1
ATOM 654 C CA . LEU A 1 86 ? 11.204 -4.944 -10.732 1.00 91.12 86 LEU A CA 1
ATOM 655 C C . LEU A 1 86 ? 12.364 -4.396 -11.559 1.00 91.12 86 LEU A C 1
ATOM 657 O O . LEU A 1 86 ? 12.863 -3.304 -11.291 1.00 91.12 86 LEU A O 1
ATOM 661 N N . ARG A 1 87 ? 12.775 -5.130 -12.588 1.00 90.50 87 ARG A N 1
ATOM 662 C CA . ARG A 1 87 ? 13.822 -4.687 -13.513 1.00 90.50 87 ARG A CA 1
ATOM 663 C C . ARG A 1 87 ? 13.225 -3.910 -14.665 1.00 90.50 87 ARG A C 1
ATOM 665 O O . ARG A 1 87 ? 12.255 -4.353 -15.287 1.00 90.50 87 ARG A O 1
ATOM 672 N N . LEU A 1 88 ? 13.823 -2.763 -14.956 1.00 88.75 88 LEU A N 1
ATOM 673 C CA . LEU A 1 88 ? 13.335 -1.830 -15.960 1.00 88.75 88 LEU A CA 1
ATOM 674 C C . LEU A 1 88 ? 14.123 -1.985 -17.261 1.00 88.75 88 LEU A C 1
ATOM 676 O O . LEU A 1 88 ? 15.354 -1.932 -17.283 1.00 88.75 88 LEU A O 1
ATOM 680 N N . SER A 1 89 ? 13.417 -2.154 -18.378 1.00 81.50 89 SER A N 1
ATOM 681 C CA . SER A 1 89 ? 14.039 -2.194 -19.696 1.00 81.50 89 SER A CA 1
ATOM 682 C C . SER A 1 89 ? 14.328 -0.774 -20.179 1.00 81.50 89 SER A C 1
ATOM 684 O O . SER A 1 89 ? 13.494 -0.145 -20.830 1.00 81.50 89 SER A O 1
ATOM 686 N N . LEU A 1 90 ? 15.544 -0.295 -19.929 1.00 68.12 90 LEU A N 1
ATOM 687 C CA . LEU A 1 90 ? 16.056 0.963 -20.497 1.00 68.12 90 LEU A CA 1
ATOM 688 C C . LEU A 1 90 ? 16.238 0.881 -22.032 1.00 68.12 90 LEU A C 1
ATOM 690 O O . LEU A 1 90 ? 16.327 1.888 -22.729 1.00 68.12 90 LEU A O 1
ATOM 694 N N . ALA A 1 91 ? 16.279 -0.337 -22.584 1.00 53.06 91 ALA A N 1
ATOM 695 C CA . ALA A 1 91 ? 16.643 -0.604 -23.976 1.00 53.06 91 ALA A CA 1
ATOM 696 C C . ALA A 1 91 ? 15.585 -0.196 -25.023 1.00 53.06 91 ALA A C 1
ATOM 698 O O . ALA A 1 91 ? 15.910 -0.115 -26.208 1.00 53.06 91 ALA A O 1
ATOM 699 N N . ALA A 1 92 ? 14.332 0.050 -24.625 1.00 47.66 92 ALA A N 1
ATOM 700 C CA . ALA A 1 92 ? 13.264 0.402 -25.566 1.00 47.66 92 ALA A CA 1
ATOM 701 C C . ALA A 1 92 ? 13.154 1.916 -25.845 1.00 47.66 92 ALA A C 1
ATOM 703 O O . ALA A 1 92 ? 12.592 2.293 -26.871 1.00 47.66 92 ALA A O 1
ATOM 704 N N . GLU A 1 93 ? 13.721 2.772 -24.989 1.00 49.34 93 GLU A N 1
ATOM 705 C CA . GLU A 1 93 ? 13.590 4.238 -25.083 1.00 49.34 93 GLU A CA 1
ATOM 706 C C . GLU A 1 93 ? 14.798 4.920 -25.740 1.00 49.34 93 GLU A C 1
ATOM 708 O O . GLU A 1 93 ? 14.650 5.983 -26.335 1.00 49.34 93 GLU A O 1
ATOM 713 N N . ALA A 1 94 ? 15.959 4.256 -25.815 1.00 45.66 94 ALA A N 1
ATOM 714 C CA . ALA A 1 94 ? 17.128 4.782 -26.534 1.00 45.66 94 ALA A CA 1
ATOM 715 C C . ALA A 1 94 ? 16.886 5.037 -28.043 1.00 45.66 94 ALA A C 1
ATOM 717 O O . ALA A 1 94 ? 17.685 5.709 -28.687 1.00 45.66 94 ALA A O 1
ATOM 718 N N . ARG A 1 95 ? 15.795 4.510 -28.625 1.00 44.47 95 ARG A N 1
ATOM 719 C CA . ARG A 1 95 ? 15.380 4.792 -30.015 1.00 44.47 95 ARG A CA 1
ATOM 720 C C . ARG A 1 95 ? 14.254 5.825 -30.146 1.00 44.47 95 ARG A C 1
ATOM 722 O O . ARG A 1 95 ? 13.984 6.248 -31.265 1.00 44.47 95 ARG A O 1
ATOM 729 N N . ALA A 1 96 ? 13.601 6.226 -29.054 1.00 48.34 96 ALA A N 1
ATOM 730 C CA . ALA A 1 96 ? 12.548 7.248 -2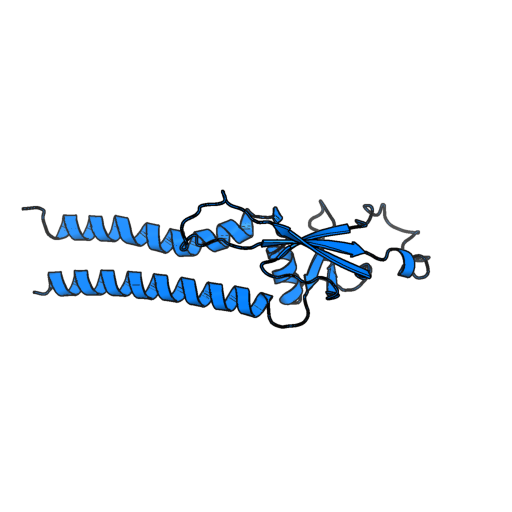9.065 1.00 48.34 96 ALA A CA 1
ATOM 731 C C . ALA A 1 96 ? 13.075 8.661 -28.718 1.00 48.34 96 ALA A C 1
ATOM 733 O O . ALA A 1 96 ? 12.420 9.657 -29.029 1.00 48.34 96 ALA A O 1
ATOM 734 N N . ASP A 1 97 ? 14.290 8.752 -28.164 1.00 49.78 97 ASP A N 1
ATOM 735 C CA . ASP A 1 97 ? 14.767 9.919 -27.414 1.00 49.78 97 ASP A CA 1
ATOM 736 C C . ASP A 1 97 ? 15.850 10.775 -28.093 1.00 49.78 97 ASP A C 1
ATOM 738 O O . ASP A 1 97 ? 16.658 11.417 -27.425 1.00 49.78 97 ASP A O 1
ATOM 742 N N . GLU A 1 98 ? 15.807 10.943 -29.418 1.00 46.66 98 GLU A N 1
ATOM 743 C CA . GLU A 1 98 ? 16.480 12.110 -30.029 1.00 46.66 98 GLU A CA 1
ATOM 744 C C . GLU A 1 98 ? 15.836 13.444 -29.584 1.00 46.66 98 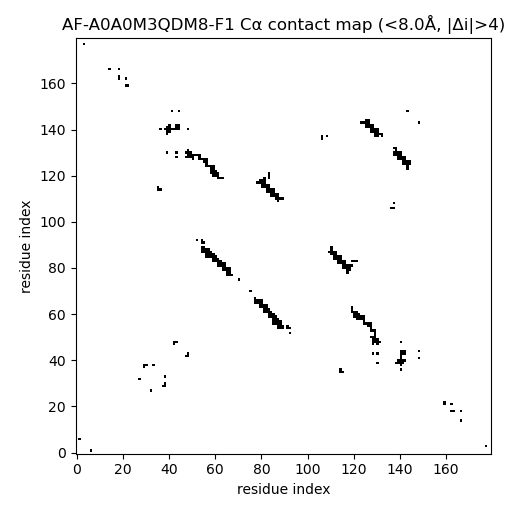GLU A C 1
ATOM 746 O O . GLU A 1 98 ? 16.459 14.499 -29.677 1.00 46.66 98 GLU A O 1
ATOM 751 N N . ARG A 1 99 ? 14.608 13.419 -29.037 1.00 48.53 99 ARG A N 1
ATOM 752 C CA . ARG A 1 99 ? 13.921 14.612 -28.502 1.00 48.53 99 ARG A CA 1
ATOM 753 C C . ARG A 1 99 ? 14.156 14.873 -27.011 1.00 48.53 99 ARG A C 1
ATOM 755 O O . ARG A 1 99 ? 14.070 16.026 -26.602 1.00 48.53 99 ARG A O 1
ATOM 762 N N . PHE A 1 100 ? 14.475 13.856 -26.210 1.00 48.28 100 PHE A N 1
ATOM 763 C CA . PHE A 1 100 ? 14.760 14.028 -24.776 1.00 48.28 100 PHE A CA 1
ATOM 764 C C . PHE A 1 100 ? 16.207 14.456 -24.505 1.00 48.28 100 PHE A C 1
ATOM 766 O O . PHE A 1 100 ? 16.467 15.155 -23.526 1.0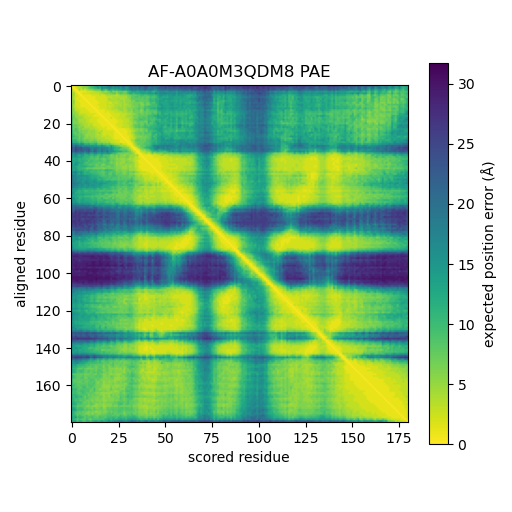0 48.28 100 PHE A O 1
ATOM 773 N N . ALA A 1 101 ? 17.145 14.119 -25.395 1.00 45.28 101 ALA A N 1
ATOM 774 C CA . ALA A 1 101 ? 18.559 14.468 -25.241 1.00 45.28 101 ALA A CA 1
ATOM 775 C C . ALA A 1 101 ? 18.859 15.982 -25.343 1.00 45.28 101 ALA A C 1
ATOM 777 O O . ALA A 1 101 ? 19.966 16.407 -25.019 1.00 45.28 101 ALA A O 1
ATOM 778 N N . ALA A 1 102 ? 17.900 16.806 -25.781 1.00 40.88 102 ALA A N 1
ATOM 779 C CA . ALA A 1 102 ? 18.146 18.212 -26.101 1.00 40.88 102 ALA A CA 1
ATOM 780 C C . ALA A 1 102 ? 17.808 19.222 -24.984 1.00 40.88 102 ALA A C 1
ATOM 782 O O . ALA A 1 102 ? 18.052 20.409 -25.188 1.00 40.88 102 ALA A O 1
ATOM 783 N N . GLY A 1 103 ? 17.238 18.816 -23.835 1.00 40.09 103 GLY A N 1
ATOM 784 C CA . GLY A 1 103 ? 16.551 19.800 -22.977 1.00 40.09 103 GLY A CA 1
ATOM 785 C C . GLY A 1 103 ? 16.631 19.701 -21.455 1.00 40.09 103 GLY A C 1
ATOM 786 O O . GLY A 1 103 ? 16.326 20.699 -20.808 1.00 40.09 103 GLY A O 1
ATOM 787 N N . SER A 1 104 ? 17.032 18.594 -20.832 1.00 40.62 104 SER A N 1
ATOM 788 C CA . SER A 1 104 ? 17.042 18.552 -19.361 1.00 40.62 104 SER A CA 1
ATOM 789 C C . SER A 1 104 ? 18.168 17.700 -18.815 1.00 40.62 104 SER A C 1
ATOM 791 O O . SER A 1 104 ? 18.351 16.564 -19.249 1.00 40.62 104 SER A O 1
ATOM 793 N N . ALA A 1 105 ? 18.873 18.238 -17.820 1.00 45.12 105 ALA A N 1
ATOM 794 C CA . ALA A 1 105 ? 19.639 17.468 -16.852 1.00 45.12 105 ALA A CA 1
ATOM 795 C C . ALA A 1 105 ? 18.698 16.431 -16.218 1.00 45.12 105 ALA A C 1
ATOM 797 O O . ALA A 1 105 ? 17.967 16.730 -15.280 1.00 45.12 105 ALA A O 1
ATOM 798 N N . ASN A 1 106 ? 18.620 15.252 -16.828 1.00 48.81 106 ASN A N 1
ATOM 799 C CA . ASN A 1 106 ? 17.661 14.228 -16.454 1.00 48.81 106 ASN A CA 1
ATOM 800 C C . ASN A 1 106 ? 18.272 13.449 -15.278 1.00 48.81 106 ASN A C 1
ATOM 802 O O . ASN A 1 106 ? 19.378 12.919 -15.441 1.00 48.81 106 ASN A O 1
ATOM 806 N N . PRO A 1 107 ? 17.631 13.387 -14.097 1.00 56.03 107 PRO A N 1
ATOM 807 C CA . PRO A 1 107 ? 18.065 12.467 -13.054 1.00 56.03 107 PRO A CA 1
ATOM 808 C C . PRO A 1 107 ? 18.051 11.051 -13.639 1.00 56.03 107 PRO A C 1
ATOM 810 O O . PRO A 1 107 ? 17.098 10.662 -14.316 1.00 56.03 107 PRO A O 1
ATOM 813 N N . ALA A 1 108 ? 19.145 10.309 -13.453 1.00 63.91 108 ALA A N 1
ATOM 814 C CA . ALA A 1 108 ? 19.287 8.970 -14.006 1.00 63.91 108 ALA A CA 1
ATOM 815 C C . ALA A 1 108 ? 18.093 8.102 -13.579 1.00 63.91 108 ALA A C 1
ATOM 817 O O . ALA A 1 108 ? 17.838 7.926 -12.388 1.00 63.91 108 ALA A O 1
ATOM 818 N N . LEU A 1 109 ? 17.349 7.591 -14.562 1.00 70.56 109 LEU A N 1
ATOM 819 C CA . LEU A 1 109 ? 16.250 6.660 -14.329 1.00 70.56 109 LEU A CA 1
ATOM 820 C C . LEU A 1 109 ? 16.784 5.415 -13.602 1.00 70.56 109 LEU A C 1
ATOM 822 O O . LEU A 1 109 ? 17.826 4.887 -14.005 1.00 70.56 109 LEU A O 1
ATOM 826 N N . PRO A 1 110 ? 16.098 4.929 -12.553 1.00 77.12 110 PRO A N 1
ATOM 827 C CA . PRO A 1 110 ? 16.529 3.729 -11.853 1.00 77.12 110 PRO A CA 1
ATOM 828 C C . PRO A 1 110 ? 16.452 2.516 -12.787 1.00 77.12 110 PRO A C 1
ATOM 830 O O . PRO A 1 110 ? 15.517 2.380 -13.573 1.00 77.12 110 PRO A O 1
ATOM 833 N N . SER A 1 111 ? 17.433 1.616 -12.706 1.00 82.31 111 SER A N 1
ATOM 834 C CA . SER A 1 111 ? 17.407 0.340 -13.438 1.00 82.31 111 SER A CA 1
ATOM 835 C C . SER A 1 111 ? 16.522 -0.708 -12.762 1.00 82.31 111 SER A C 1
ATOM 837 O O . SER A 1 111 ? 16.058 -1.643 -13.415 1.00 82.31 111 SER A O 1
ATOM 839 N N . GLU A 1 112 ? 16.298 -0.558 -11.456 1.00 86.00 112 GLU A N 1
ATOM 840 C CA . GLU A 1 112 ? 15.530 -1.479 -10.624 1.00 86.00 112 GLU A CA 1
ATOM 841 C C . GLU A 1 112 ? 14.632 -0.698 -9.654 1.00 86.00 112 GLU A C 1
ATOM 843 O O . GLU A 1 112 ? 14.999 0.374 -9.171 1.00 86.00 112 GLU A O 1
ATOM 848 N N . LEU A 1 113 ? 13.445 -1.235 -9.383 1.00 87.44 113 LEU A N 1
ATOM 849 C CA . LEU A 1 113 ? 12.502 -0.734 -8.386 1.00 87.44 113 LEU A CA 1
ATOM 850 C C . LEU A 1 113 ? 12.200 -1.850 -7.391 1.00 87.44 113 LEU A C 1
ATOM 852 O O . LEU A 1 113 ? 11.826 -2.949 -7.790 1.00 87.44 113 LEU A O 1
ATOM 856 N N . GLU A 1 114 ? 12.320 -1.562 -6.102 1.00 87.44 114 GLU A N 1
ATOM 857 C CA . GLU A 1 114 ? 12.003 -2.508 -5.033 1.00 87.44 114 GLU A CA 1
ATOM 858 C C . GLU A 1 114 ? 10.591 -2.259 -4.490 1.00 87.44 114 GLU A C 1
ATOM 860 O O . GLU A 1 114 ? 10.165 -1.110 -4.327 1.00 87.44 114 GLU A O 1
ATOM 865 N N . ARG A 1 115 ? 9.832 -3.331 -4.248 1.00 85.62 115 ARG A N 1
ATOM 866 C CA . ARG A 1 115 ? 8.475 -3.279 -3.694 1.00 85.62 115 ARG A CA 1
ATOM 867 C C . ARG A 1 115 ? 8.230 -4.427 -2.729 1.00 85.62 115 ARG A C 1
ATOM 869 O O . ARG A 1 115 ? 8.456 -5.582 -3.073 1.00 85.62 115 ARG A O 1
ATOM 876 N N . VAL A 1 116 ? 7.653 -4.113 -1.572 1.00 83.75 116 VAL A N 1
ATOM 877 C CA . VAL A 1 116 ? 7.206 -5.113 -0.596 1.00 83.75 116 VAL A CA 1
ATOM 878 C C . VAL A 1 116 ? 5.738 -5.463 -0.848 1.00 83.75 116 VAL A C 1
ATOM 880 O O . VAL A 1 116 ? 4.846 -4.611 -0.761 1.00 83.75 116 VAL A O 1
ATOM 883 N N . LEU A 1 117 ? 5.466 -6.728 -1.169 1.00 81.75 117 LEU A N 1
ATOM 884 C CA . LEU A 1 117 ? 4.137 -7.234 -1.522 1.00 81.75 117 LEU A CA 1
ATOM 885 C C . LEU A 1 117 ? 3.684 -8.358 -0.566 1.00 81.75 117 LEU A C 1
ATOM 887 O O . LEU A 1 117 ? 4.504 -9.114 -0.058 1.00 81.75 117 LEU A O 1
ATOM 891 N N . PRO A 1 118 ? 2.371 -8.533 -0.327 1.00 77.62 118 PRO A N 1
ATOM 892 C CA . PRO A 1 118 ? 1.830 -9.605 0.508 1.00 77.62 118 PRO A CA 1
ATOM 893 C C . PRO A 1 118 ? 1.799 -10.965 -0.210 1.00 77.62 118 PRO A C 1
ATOM 895 O O . PRO A 1 118 ? 1.413 -11.970 0.384 1.00 77.62 118 PRO A O 1
ATOM 898 N N . SER A 1 119 ? 2.147 -11.015 -1.498 1.00 82.19 119 SER A N 1
ATOM 899 C CA . SER A 1 119 ? 2.118 -12.226 -2.320 1.00 82.19 119 SER A CA 1
ATOM 900 C C . SER A 1 119 ? 3.227 -12.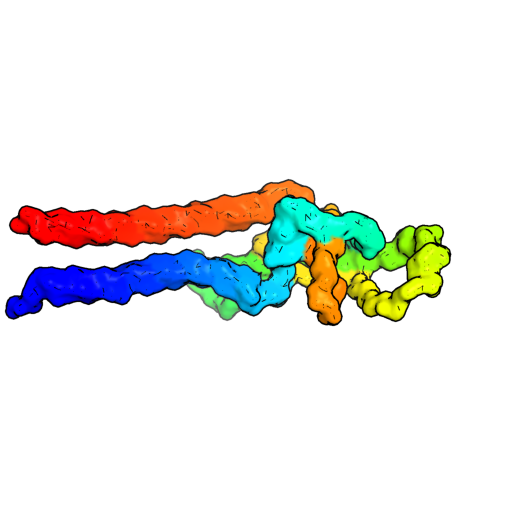217 -3.364 1.00 82.19 119 SER A C 1
ATOM 902 O O . SER A 1 119 ? 3.606 -11.150 -3.842 1.00 82.19 119 SER A O 1
ATOM 904 N N . ASP A 1 120 ? 3.673 -13.409 -3.760 1.00 86.44 120 ASP A N 1
ATOM 905 C CA . ASP A 1 120 ? 4.591 -13.600 -4.882 1.00 86.44 120 ASP A CA 1
ATOM 906 C C . ASP A 1 120 ? 3.965 -13.079 -6.185 1.00 86.44 120 ASP A C 1
ATOM 908 O O . ASP A 1 120 ? 2.813 -13.391 -6.501 1.00 86.44 120 ASP A O 1
ATOM 912 N N . ARG A 1 121 ? 4.731 -12.268 -6.914 1.00 86.00 121 ARG A N 1
ATOM 913 C CA . ARG A 1 121 ? 4.386 -11.675 -8.214 1.00 86.00 121 ARG A CA 1
ATOM 914 C C . ARG A 1 121 ? 5.442 -11.970 -9.274 1.00 86.00 121 ARG A C 1
ATOM 916 O O . ARG A 1 121 ? 5.524 -11.275 -10.283 1.00 86.00 121 ARG A O 1
ATOM 923 N N . THR A 1 122 ? 6.269 -12.984 -9.050 1.00 87.19 122 THR A N 1
ATOM 924 C CA . THR A 1 122 ? 7.302 -13.380 -10.002 1.00 87.19 122 THR A CA 1
ATOM 925 C C . THR A 1 122 ? 6.675 -13.668 -11.367 1.00 87.19 122 THR A C 1
ATOM 927 O O . THR A 1 122 ? 5.767 -14.489 -11.490 1.00 87.19 122 THR A O 1
ATOM 930 N N . GLY A 1 123 ? 7.154 -12.971 -12.398 1.00 86.56 123 GLY A N 1
ATOM 931 C CA . GLY A 1 123 ? 6.647 -13.085 -13.770 1.00 86.56 123 GLY A CA 1
ATOM 932 C C . GLY A 1 123 ? 5.419 -12.229 -14.113 1.00 86.56 123 GLY A C 1
ATOM 933 O O . GLY A 1 123 ? 5.123 -12.077 -15.299 1.00 86.56 123 GLY A O 1
ATOM 934 N N . ASP A 1 124 ? 4.743 -11.617 -13.137 1.00 88.69 124 ASP A N 1
ATOM 935 C CA . ASP A 1 124 ? 3.679 -10.648 -13.412 1.00 88.69 124 ASP A CA 1
ATOM 936 C C . ASP A 1 124 ? 4.308 -9.305 -13.802 1.00 88.69 124 ASP A C 1
ATOM 938 O O . ASP A 1 124 ? 5.098 -8.746 -13.049 1.00 88.69 124 ASP A O 1
ATOM 942 N N . LEU A 1 125 ? 3.954 -8.752 -14.965 1.00 91.00 125 LEU A N 1
ATOM 943 C CA . LEU A 1 125 ? 4.494 -7.469 -15.430 1.00 91.00 125 LEU A CA 1
ATOM 944 C C . LEU A 1 125 ? 3.520 -6.323 -15.107 1.00 91.00 125 LEU A C 1
ATOM 946 O O . LEU A 1 125 ? 2.472 -6.218 -15.757 1.00 91.00 125 LEU A O 1
ATOM 950 N N . PRO A 1 126 ? 3.823 -5.455 -14.124 1.00 91.56 126 PRO A N 1
ATOM 951 C CA . PRO A 1 126 ? 2.975 -4.319 -13.806 1.00 91.56 126 PRO A CA 1
ATOM 952 C C . PRO A 1 126 ? 3.168 -3.177 -14.802 1.00 91.56 126 PRO A C 1
ATOM 954 O O . PRO A 1 126 ? 4.159 -3.090 -15.530 1.00 91.56 126 PRO A O 1
ATOM 957 N N . VAL A 1 127 ? 2.214 -2.249 -14.787 1.00 90.94 127 VAL A N 1
ATOM 958 C CA . VAL A 1 127 ? 2.306 -0.986 -15.517 1.00 90.94 127 VAL A CA 1
ATOM 959 C C . VAL A 1 127 ? 2.845 0.079 -14.574 1.00 90.94 127 VAL A C 1
ATOM 961 O O . VAL A 1 127 ? 2.259 0.335 -13.526 1.00 90.94 127 VAL A O 1
ATOM 964 N N . LEU A 1 128 ? 3.942 0.724 -14.953 1.00 91.06 128 LEU A N 1
ATOM 965 C CA . LEU A 1 128 ? 4.472 1.862 -14.213 1.00 91.06 128 LEU A CA 1
ATOM 966 C C . LEU A 1 128 ? 3.800 3.162 -14.652 1.00 91.06 128 LEU A C 1
ATOM 968 O O . LEU A 1 128 ? 3.427 3.334 -15.814 1.00 91.06 128 LEU A O 1
ATOM 972 N N . ARG A 1 129 ? 3.676 4.097 -13.712 1.00 90.00 129 ARG A N 1
ATOM 973 C CA . ARG A 1 129 ? 3.257 5.475 -13.969 1.00 90.00 129 ARG A CA 1
ATOM 974 C C . ARG A 1 129 ? 4.215 6.435 -13.288 1.00 90.00 129 ARG A C 1
ATOM 976 O O . ARG A 1 129 ? 4.457 6.316 -12.089 1.00 90.00 129 ARG A O 1
ATOM 983 N N . ARG A 1 130 ? 4.725 7.408 -14.039 1.00 88.88 130 ARG A N 1
ATOM 984 C CA . ARG A 1 130 ? 5.526 8.502 -13.489 1.00 88.88 130 ARG A CA 1
ATOM 985 C C . ARG A 1 130 ? 4.601 9.479 -12.787 1.00 88.88 130 ARG A C 1
ATOM 987 O O . ARG A 1 130 ? 3.694 10.028 -13.415 1.00 88.88 130 ARG A O 1
ATOM 994 N N . LEU A 1 131 ? 4.812 9.678 -11.495 1.00 88.44 131 LEU A N 1
ATOM 995 C CA . LEU A 1 131 ? 4.025 10.614 -10.702 1.00 88.44 131 LEU A CA 1
ATOM 996 C C . LEU A 1 131 ? 4.545 12.051 -10.887 1.00 88.44 131 LEU A C 1
ATOM 998 O O . LEU A 1 131 ? 5.699 12.233 -11.281 1.00 88.44 131 LEU A O 1
ATOM 1002 N N . PRO A 1 132 ? 3.694 13.073 -10.662 1.00 80.38 132 PRO A N 1
ATOM 1003 C CA . PRO A 1 132 ? 4.100 14.470 -10.772 1.00 80.38 132 PRO A CA 1
ATOM 1004 C C . PRO A 1 132 ? 5.271 14.765 -9.838 1.00 80.38 132 PRO A C 1
ATOM 1006 O O . PRO A 1 132 ? 5.232 14.384 -8.668 1.00 80.38 132 PRO A O 1
ATOM 1009 N N . ASP A 1 133 ? 6.278 15.430 -10.390 1.00 69.44 133 ASP A N 1
ATOM 1010 C CA . ASP A 1 133 ? 7.536 15.763 -9.731 1.00 69.44 133 ASP A CA 1
ATOM 1011 C C . ASP A 1 133 ? 7.306 16.855 -8.674 1.00 69.44 133 ASP A C 1
ATOM 1013 O O . ASP A 1 133 ? 6.793 17.931 -8.990 1.00 69.44 133 ASP A O 1
ATOM 1017 N N . ASP A 1 134 ? 7.639 16.566 -7.416 1.00 68.81 134 ASP A N 1
ATOM 1018 C CA . ASP A 1 134 ? 7.682 17.534 -6.317 1.00 68.81 134 ASP A CA 1
ATOM 1019 C C . ASP A 1 134 ? 9.057 18.215 -6.187 1.00 68.81 134 ASP A C 1
ATOM 1021 O O . ASP A 1 134 ? 9.246 19.052 -5.305 1.00 68.81 134 ASP A O 1
ATOM 1025 N N . GLY A 1 135 ? 9.982 17.938 -7.115 1.00 63.84 135 GLY A N 1
ATOM 1026 C CA . GLY A 1 135 ? 11.245 18.653 -7.273 1.00 63.84 135 GLY A CA 1
ATOM 1027 C C . GLY A 1 135 ? 12.453 17.981 -6.625 1.00 63.84 135 GLY A C 1
ATOM 1028 O O . GLY A 1 135 ? 13.543 18.544 -6.709 1.00 63.84 135 GLY A O 1
ATOM 1029 N N . GLU A 1 136 ? 12.299 16.803 -6.011 1.00 63.06 136 GLU A N 1
ATOM 1030 C CA . GLU A 1 136 ? 13.419 16.116 -5.353 1.00 63.06 136 GLU A CA 1
ATOM 1031 C C . GLU A 1 136 ? 13.794 14.772 -5.994 1.00 63.06 136 GLU A C 1
ATOM 1033 O O . GLU A 1 136 ? 14.987 14.522 -6.159 1.00 63.06 136 GLU A O 1
ATOM 1038 N N . LEU A 1 137 ? 12.843 13.928 -6.428 1.00 71.00 137 LEU A N 1
ATOM 1039 C CA . LEU A 1 137 ? 13.131 12.631 -7.068 1.00 71.00 137 LEU A CA 1
ATOM 1040 C C . LEU A 1 137 ? 11.993 12.181 -8.001 1.00 71.00 137 LEU A C 1
ATOM 1042 O O . LEU A 1 137 ? 10.814 12.331 -7.686 1.00 71.00 137 LEU A O 1
ATOM 1046 N N . VAL A 1 138 ? 12.334 11.541 -9.127 1.00 77.56 138 VAL A N 1
ATOM 1047 C CA . VAL A 1 138 ? 11.330 10.929 -10.016 1.00 77.56 138 VAL A CA 1
ATOM 1048 C C . VAL A 1 138 ? 10.691 9.732 -9.313 1.00 77.56 138 VAL A C 1
ATOM 1050 O O . VAL A 1 138 ? 11.339 8.707 -9.101 1.00 77.56 138 VAL A O 1
ATOM 1053 N N . ARG A 1 139 ? 9.402 9.851 -8.981 1.00 85.75 139 ARG A N 1
ATOM 1054 C CA . ARG A 1 139 ? 8.622 8.792 -8.329 1.00 85.75 139 ARG A CA 1
ATOM 1055 C C . ARG A 1 139 ? 7.829 7.968 -9.340 1.00 85.75 139 ARG A C 1
ATOM 1057 O O . ARG A 1 139 ? 7.205 8.508 -10.260 1.00 85.75 139 ARG A O 1
ATOM 1064 N N . PHE A 1 140 ? 7.802 6.655 -9.126 1.00 88.69 140 PHE A N 1
ATOM 1065 C CA . PHE A 1 140 ? 7.043 5.706 -9.939 1.00 88.69 140 PHE A CA 1
ATOM 1066 C C . PHE A 1 140 ? 5.994 5.002 -9.090 1.00 88.69 140 PHE A C 1
ATOM 1068 O O . PHE A 1 140 ? 6.330 4.327 -8.120 1.00 88.69 140 PHE A O 1
ATOM 1075 N N . GLY A 1 141 ? 4.731 5.107 -9.491 1.00 90.31 141 GLY A N 1
ATOM 1076 C CA . GLY A 1 141 ? 3.686 4.236 -8.971 1.00 90.31 141 GLY A CA 1
ATOM 1077 C C . GLY A 1 141 ? 3.567 2.974 -9.819 1.00 90.31 141 GLY A C 1
ATOM 1078 O O . GLY A 1 141 ? 3.578 3.034 -11.052 1.00 90.31 141 GLY A O 1
ATOM 1079 N N . VAL A 1 142 ? 3.457 1.829 -9.156 1.00 91.31 142 VAL A N 1
ATOM 1080 C CA . VAL A 1 142 ? 3.348 0.502 -9.760 1.00 91.31 142 VAL A CA 1
ATOM 1081 C C . VAL A 1 142 ? 1.888 0.068 -9.756 1.00 91.31 142 VAL A C 1
ATOM 1083 O O . VAL A 1 142 ? 1.252 -0.068 -8.712 1.00 91.31 142 VAL A O 1
ATOM 1086 N N . VAL A 1 143 ? 1.336 -0.175 -10.942 1.00 90.69 143 VAL A N 1
ATOM 1087 C CA . VAL A 1 143 ? -0.044 -0.629 -11.117 1.00 90.69 143 VAL A CA 1
ATOM 1088 C C . VAL A 1 143 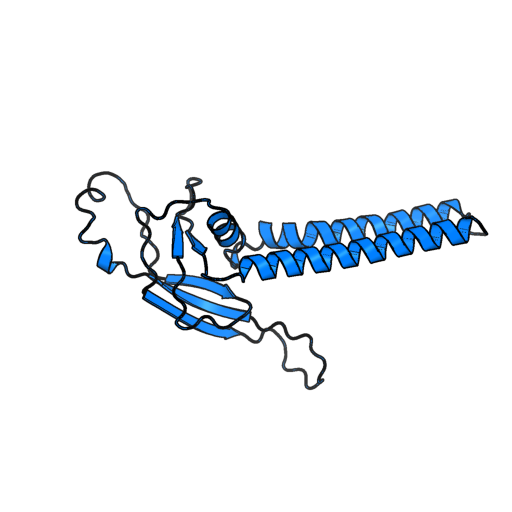? -0.042 -2.085 -11.555 1.00 90.69 143 VAL A C 1
ATOM 1090 O O . VAL A 1 143 ? 0.191 -2.417 -12.719 1.00 90.69 143 VAL A O 1
ATOM 1093 N N . TRP A 1 144 ? -0.340 -2.966 -10.608 1.00 87.75 144 TRP A N 1
ATOM 1094 C CA . TRP A 1 144 ? -0.551 -4.384 -10.875 1.00 87.75 144 TRP A CA 1
ATOM 1095 C C . TRP A 1 144 ? -1.923 -4.601 -11.517 1.00 87.75 144 TRP A C 1
ATOM 1097 O O . TRP A 1 144 ? -2.942 -4.097 -11.031 1.00 87.75 144 TRP A O 1
ATOM 1107 N N . ASN A 1 145 ? -1.968 -5.374 -12.603 1.00 77.12 145 ASN A N 1
ATOM 1108 C CA . ASN A 1 145 ? -3.232 -5.779 -13.205 1.00 77.12 145 ASN A CA 1
ATOM 1109 C C . ASN A 1 145 ? -3.968 -6.714 -12.232 1.00 77.12 145 ASN A C 1
ATOM 1111 O O . ASN A 1 145 ? -3.473 -7.781 -11.877 1.00 77.12 145 ASN A O 1
ATOM 1115 N N . GLY A 1 146 ? -5.162 -6.310 -11.801 1.00 63.75 146 GLY A N 1
ATOM 1116 C CA . GLY A 1 146 ? -6.064 -7.166 -11.036 1.00 63.75 146 GLY A CA 1
ATOM 1117 C C . GLY A 1 146 ? -6.053 -6.917 -9.533 1.00 63.75 146 GLY A C 1
ATOM 1118 O O . GLY A 1 146 ? -5.293 -7.537 -8.799 1.00 63.75 146 GLY A O 1
ATOM 1119 N N . GLY A 1 147 ? -6.980 -6.060 -9.090 1.00 71.62 147 GLY A N 1
ATOM 1120 C CA . GLY A 1 147 ? -7.723 -6.148 -7.825 1.00 71.62 147 GLY A CA 1
ATOM 1121 C C . GLY A 1 147 ? -6.958 -6.210 -6.501 1.00 71.62 147 GLY A C 1
ATOM 1122 O O . GLY A 1 147 ? -7.603 -6.223 -5.460 1.00 71.62 147 GLY A O 1
ATOM 1123 N N . GLU A 1 148 ? -5.631 -6.257 -6.487 1.00 73.88 148 GLU A N 1
ATOM 1124 C CA . GLU A 1 148 ? -4.846 -6.406 -5.266 1.00 73.88 148 GLU A CA 1
ATOM 1125 C C . GLU A 1 148 ? -4.925 -5.141 -4.439 1.00 73.88 148 GLU A C 1
ATOM 1127 O O . GLU A 1 148 ? -5.270 -5.207 -3.263 1.00 73.88 148 GLU A O 1
ATOM 1132 N N . LEU A 1 149 ? -4.695 -3.988 -5.067 1.00 77.88 149 LEU A N 1
ATOM 1133 C CA . LEU A 1 149 ? -4.848 -2.722 -4.375 1.00 77.88 149 LEU A CA 1
ATOM 1134 C C . LEU A 1 149 ? -6.287 -2.574 -3.866 1.00 77.88 149 LEU A C 1
ATOM 1136 O O . LEU A 1 149 ? -6.502 -2.239 -2.707 1.00 77.88 149 LEU A O 1
ATOM 1140 N N . THR A 1 150 ? -7.277 -2.952 -4.681 1.00 81.12 150 THR A N 1
ATOM 1141 C CA . THR A 1 150 ? -8.682 -3.014 -4.258 1.00 81.12 150 THR A CA 1
ATOM 1142 C C . THR A 1 150 ? -8.878 -3.941 -3.059 1.00 81.12 150 THR A C 1
ATOM 1144 O O . THR A 1 150 ? -9.578 -3.575 -2.126 1.00 81.12 150 THR A O 1
ATOM 1147 N N . ARG A 1 151 ? -8.250 -5.120 -3.031 1.00 79.88 151 ARG A N 1
ATOM 1148 C CA . ARG A 1 151 ? -8.326 -6.067 -1.913 1.00 79.88 151 ARG A CA 1
ATOM 1149 C C . ARG A 1 151 ? -7.653 -5.510 -0.663 1.00 79.88 151 ARG A C 1
ATOM 1151 O O . ARG A 1 151 ? -8.218 -5.672 0.412 1.00 79.88 151 ARG A O 1
ATOM 1158 N N . ARG A 1 152 ? -6.505 -4.838 -0.788 1.00 76.31 152 ARG A N 1
ATOM 1159 C CA . ARG A 1 152 ? -5.835 -4.145 0.322 1.00 76.31 152 ARG A CA 1
ATOM 1160 C C . ARG A 1 152 ? -6.751 -3.061 0.896 1.00 76.31 152 ARG A C 1
ATOM 1162 O O . ARG A 1 152 ? -6.998 -3.058 2.097 1.00 76.31 152 ARG A O 1
ATOM 1169 N N . TRP A 1 153 ? -7.356 -2.236 0.039 1.00 79.31 153 TRP A N 1
ATOM 1170 C CA . TRP A 1 153 ? -8.332 -1.217 0.443 1.00 79.31 153 TRP A CA 1
ATOM 1171 C C . TRP A 1 153 ? -9.600 -1.812 1.066 1.00 79.31 153 TRP A C 1
ATOM 1173 O O . TRP A 1 153 ? -10.079 -1.309 2.077 1.00 79.31 153 TRP A O 1
ATOM 1183 N N . LEU A 1 154 ? -10.141 -2.901 0.515 1.00 83.62 154 LEU A N 1
ATOM 1184 C CA . LEU A 1 154 ? -11.312 -3.584 1.072 1.00 83.62 154 LEU A CA 1
ATOM 1185 C C . LEU A 1 154 ? -11.005 -4.238 2.419 1.00 83.62 154 LEU A C 1
ATOM 1187 O O . LEU A 1 154 ? -11.820 -4.157 3.333 1.00 83.62 154 LEU A O 1
ATOM 1191 N N . HIS A 1 155 ? -9.841 -4.873 2.553 1.00 78.69 155 HIS A N 1
ATOM 1192 C CA . HIS A 1 155 ? -9.395 -5.450 3.815 1.00 78.69 155 HIS A CA 1
ATOM 1193 C C . HIS A 1 155 ? -9.213 -4.360 4.874 1.00 78.69 155 HIS A C 1
ATOM 1195 O O . HIS A 1 155 ? -9.689 -4.512 5.997 1.00 78.69 155 HIS A O 1
ATOM 1201 N N . TRP A 1 156 ? -8.617 -3.231 4.486 1.00 78.62 156 TRP A N 1
ATOM 1202 C CA . TRP A 1 156 ? -8.508 -2.048 5.328 1.00 78.62 156 TRP A CA 1
ATOM 1203 C C . TRP A 1 156 ? -9.883 -1.539 5.782 1.00 78.62 156 TRP A C 1
ATOM 1205 O O . TRP A 1 156 ? -10.139 -1.468 6.983 1.00 78.62 156 TRP A O 1
ATOM 1215 N N . LEU A 1 157 ? -10.807 -1.288 4.845 1.00 82.06 157 LEU A N 1
ATOM 1216 C CA . LEU A 1 157 ? -12.176 -0.848 5.148 1.00 82.06 157 LEU A CA 1
ATOM 1217 C C . LEU A 1 157 ? -12.898 -1.821 6.086 1.00 82.06 157 LEU A C 1
ATOM 1219 O O . LEU A 1 157 ? -13.580 -1.395 7.019 1.00 82.06 157 LEU A O 1
ATOM 1223 N N . TYR A 1 158 ? -12.742 -3.125 5.852 1.00 83.88 158 TYR A N 1
ATOM 1224 C CA . TYR A 1 158 ? -13.327 -4.171 6.681 1.00 83.88 158 TYR A CA 1
ATOM 1225 C C . TYR A 1 158 ? -12.801 -4.124 8.120 1.00 83.88 158 TYR A C 1
ATOM 1227 O O . TYR A 1 158 ? -13.598 -4.105 9.061 1.00 83.88 158 TYR A O 1
ATOM 12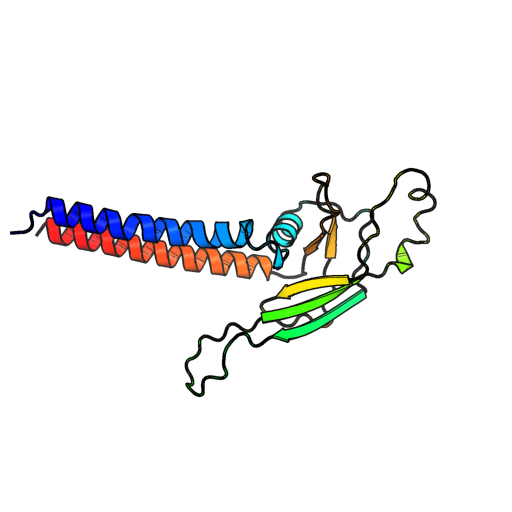35 N N . LEU A 1 159 ? -11.479 -4.050 8.307 1.00 78.38 159 LEU A N 1
ATOM 1236 C CA . LEU A 1 159 ? -10.874 -3.948 9.635 1.00 78.38 159 LEU A CA 1
ATOM 1237 C C . LEU A 1 159 ? -11.315 -2.669 10.349 1.00 78.38 159 LEU A C 1
ATOM 1239 O O . LEU A 1 159 ? -11.748 -2.731 11.501 1.00 78.38 159 LEU A O 1
ATOM 1243 N N . SER A 1 160 ? -11.290 -1.525 9.662 1.00 77.12 160 SER A N 1
ATOM 1244 C CA . SER A 1 160 ? -11.783 -0.263 10.217 1.00 77.12 160 SER A CA 1
ATOM 1245 C C . SER A 1 160 ? -13.244 -0.383 10.666 1.00 77.12 160 SER A C 1
ATOM 1247 O O . SER A 1 160 ? -13.573 0.007 11.787 1.00 77.12 160 SER A O 1
ATOM 1249 N N . ALA A 1 161 ? -14.116 -0.981 9.847 1.00 83.31 161 ALA A N 1
ATOM 1250 C CA . ALA A 1 161 ? -15.525 -1.183 10.182 1.00 83.31 161 ALA A CA 1
ATOM 1251 C C . ALA A 1 161 ? -15.723 -2.073 11.422 1.00 83.31 161 ALA A C 1
ATOM 1253 O O . ALA A 1 161 ? -16.561 -1.756 12.270 1.00 83.31 161 ALA A O 1
ATOM 1254 N N . LEU A 1 162 ? -14.938 -3.147 11.573 1.00 83.50 162 LEU A N 1
ATOM 1255 C CA . LEU A 1 162 ? -14.977 -3.998 12.767 1.00 83.50 162 LEU A CA 1
ATOM 1256 C C . LEU A 1 162 ? -14.600 -3.228 14.037 1.00 83.50 162 LEU A C 1
ATOM 1258 O O . LEU A 1 162 ? -15.299 -3.334 15.049 1.00 83.50 162 LEU A O 1
ATOM 1262 N N . PHE A 1 163 ? -13.539 -2.419 13.988 1.00 77.38 163 PHE A N 1
ATOM 1263 C CA . PHE A 1 163 ? -13.136 -1.591 15.128 1.00 77.38 163 PHE A CA 1
ATOM 1264 C C . PHE A 1 163 ? -14.208 -0.559 15.494 1.00 77.38 163 PHE A C 1
ATOM 1266 O O . PHE A 1 163 ? -14.517 -0.390 16.677 1.00 77.38 163 PHE A O 1
ATOM 1273 N N . PHE A 1 164 ? -14.841 0.074 14.502 1.00 79.56 164 PHE A N 1
ATOM 1274 C CA . PHE A 1 164 ? -15.973 0.973 14.739 1.00 79.56 164 PHE A CA 1
ATOM 1275 C C . PHE A 1 164 ? -17.160 0.262 15.384 1.00 79.56 164 PHE A C 1
ATOM 1277 O O . PHE A 1 164 ? -17.716 0.765 16.362 1.00 79.56 164 PHE A O 1
ATOM 1284 N N . ALA A 1 165 ? -17.541 -0.906 14.865 1.00 83.31 165 ALA A N 1
ATOM 1285 C CA . ALA A 1 165 ? -18.646 -1.690 15.404 1.00 83.31 165 ALA A CA 1
ATOM 1286 C C . ALA A 1 165 ? -18.383 -2.087 16.863 1.00 83.31 165 ALA A C 1
ATOM 1288 O O . ALA A 1 165 ? -19.258 -1.931 17.718 1.00 83.31 165 ALA A O 1
ATOM 1289 N N . PHE A 1 166 ? -17.158 -2.519 17.172 1.00 81.25 166 PHE A N 1
ATOM 1290 C CA . PHE A 1 166 ? -16.745 -2.828 18.536 1.00 81.25 166 PHE A CA 1
ATOM 1291 C C . PHE A 1 166 ? -16.796 -1.592 19.446 1.00 81.25 166 PHE A C 1
ATOM 1293 O O . PHE A 1 166 ? -17.387 -1.644 20.527 1.00 81.25 166 PHE A O 1
ATOM 1300 N N . GLY A 1 167 ? -16.244 -0.454 19.016 1.00 77.75 167 GLY A N 1
ATOM 1301 C CA . GLY A 1 167 ? -16.306 0.801 19.772 1.00 77.75 167 GLY A CA 1
ATOM 1302 C C . GLY A 1 167 ? -17.747 1.250 20.052 1.00 77.75 167 GLY A C 1
ATOM 1303 O O . GLY A 1 167 ? -18.094 1.579 21.190 1.00 77.75 167 GLY A O 1
ATOM 1304 N N . ALA A 1 168 ? -18.620 1.181 19.045 1.00 81.12 168 ALA A N 1
ATOM 1305 C CA . ALA A 1 168 ? -20.038 1.507 19.172 1.00 81.12 168 ALA A CA 1
ATOM 1306 C C . ALA A 1 168 ? -20.773 0.559 20.136 1.00 81.12 168 ALA A C 1
ATOM 1308 O O . ALA A 1 168 ? -21.559 1.021 20.969 1.00 81.12 168 ALA A O 1
ATOM 1309 N N . ALA A 1 169 ? -20.492 -0.746 20.075 1.00 84.25 169 ALA A N 1
ATOM 1310 C CA . ALA A 1 169 ? -21.068 -1.739 20.979 1.00 84.25 169 ALA A CA 1
ATOM 1311 C C . ALA A 1 169 ? -20.683 -1.473 22.445 1.00 84.25 169 ALA A C 1
ATOM 1313 O O . ALA A 1 169 ? -21.550 -1.504 23.323 1.00 84.25 169 ALA A O 1
ATOM 1314 N N . ASN A 1 170 ? -19.419 -1.126 22.710 1.00 78.56 170 ASN A N 1
ATOM 1315 C CA . ASN A 1 170 ? -18.957 -0.749 24.050 1.00 78.56 170 ASN A CA 1
ATOM 1316 C C . ASN A 1 170 ? -19.679 0.504 24.568 1.00 78.56 170 ASN A C 1
ATOM 1318 O O . ASN A 1 170 ? -20.219 0.503 25.677 1.00 78.56 170 ASN A O 1
ATOM 1322 N N . LEU A 1 171 ? -19.770 1.560 23.752 1.00 79.38 171 LEU A N 1
ATOM 1323 C CA . LEU A 1 171 ? -20.499 2.781 24.114 1.00 79.38 171 LEU A CA 1
ATOM 1324 C C . LEU A 1 171 ? -21.987 2.510 24.383 1.00 79.38 171 LEU A C 1
ATOM 1326 O O . LEU A 1 171 ? -22.566 3.064 25.325 1.00 79.38 171 LEU A O 1
ATOM 1330 N N . TYR A 1 172 ? -22.609 1.639 23.586 1.00 85.38 172 TYR A N 1
ATOM 1331 C CA . TYR A 1 172 ? -23.995 1.225 23.777 1.00 85.38 172 TYR A CA 1
ATOM 1332 C C . TYR A 1 172 ? -24.191 0.469 25.098 1.00 85.38 172 TYR A C 1
ATOM 1334 O O . TYR A 1 172 ? -25.101 0.806 25.862 1.00 85.38 172 TYR A O 1
ATOM 1342 N N . ALA A 1 173 ? -23.325 -0.501 25.406 1.00 80.25 173 ALA A N 1
ATOM 1343 C CA . ALA A 1 173 ? -23.380 -1.271 26.648 1.00 80.25 173 ALA A CA 1
ATOM 1344 C C . ALA A 1 173 ? -23.278 -0.360 27.881 1.00 80.25 173 ALA A C 1
ATOM 1346 O O . ALA A 1 173 ? -24.108 -0.441 28.788 1.00 80.25 173 ALA A O 1
ATOM 1347 N N . VAL A 1 174 ? -22.338 0.590 27.865 1.00 78.88 174 VAL A N 1
ATOM 1348 C CA . VAL A 1 174 ? -22.179 1.605 28.919 1.00 78.88 174 VAL A CA 1
ATOM 1349 C C . VAL A 1 174 ? -23.440 2.456 29.054 1.00 78.88 174 VAL A C 1
ATOM 1351 O O . VAL A 1 174 ? -23.925 2.691 30.160 1.00 78.88 174 VAL A O 1
ATOM 1354 N N . ARG A 1 175 ? -24.021 2.907 27.936 1.00 84.88 175 ARG A N 1
ATOM 1355 C CA . ARG A 1 175 ? -25.266 3.686 27.956 1.00 84.88 175 ARG A CA 1
ATOM 1356 C C . ARG A 1 175 ? -26.426 2.895 28.563 1.00 84.88 175 ARG A C 1
ATOM 1358 O O . ARG A 1 175 ? -27.221 3.490 29.287 1.00 84.88 175 ARG A O 1
ATOM 1365 N N . LYS A 1 176 ? -26.533 1.596 28.270 1.00 86.19 176 LYS A N 1
ATOM 1366 C CA . LYS A 1 176 ? -27.583 0.715 28.801 1.00 86.19 176 LYS A CA 1
ATOM 1367 C C . LYS A 1 176 ? -27.403 0.463 30.300 1.00 86.19 176 LYS A C 1
ATOM 1369 O O . LYS A 1 176 ? -28.367 0.619 31.040 1.00 86.19 176 LYS A O 1
ATOM 1374 N N . ALA A 1 177 ? -26.178 0.189 30.749 1.00 79.00 177 ALA A N 1
ATOM 1375 C CA . ALA A 1 177 ? -25.844 0.018 32.167 1.00 79.00 177 ALA A CA 1
ATOM 1376 C C . ALA A 1 177 ? -26.092 1.282 33.009 1.00 79.00 177 ALA A C 1
ATOM 1378 O O . ALA A 1 177 ? -26.283 1.198 34.212 1.00 79.00 177 ALA A O 1
ATOM 1379 N N . LEU A 1 178 ? -26.104 2.462 32.382 1.00 76.94 178 LEU A N 1
ATOM 1380 C CA . LEU A 1 178 ? -26.471 3.721 33.031 1.00 76.94 178 LEU A CA 1
ATOM 1381 C C . LEU A 1 178 ? -27.982 4.003 33.002 1.00 76.94 178 LEU A C 1
ATOM 1383 O O . LEU A 1 178 ? -28.416 4.994 33.576 1.00 76.94 178 LEU A O 1
ATOM 1387 N N . LYS A 1 179 ? -28.804 3.244 32.284 1.00 83.81 179 LYS A N 1
ATOM 1388 C CA . LYS A 1 179 ? -30.262 3.449 32.306 1.00 83.81 179 LYS A CA 1
ATOM 1389 C C . LYS A 1 179 ? -30.983 2.485 33.246 1.00 83.81 179 LYS A C 1
ATOM 1391 O O . LYS A 1 179 ? -32.076 2.832 33.679 1.00 83.81 179 LYS A O 1
ATOM 1396 N N . GLY A 1 180 ? -30.388 1.322 33.514 1.00 70.88 180 GLY A N 1
ATOM 1397 C CA . GLY A 1 180 ? -30.763 0.453 34.635 1.00 70.88 180 GLY A CA 1
ATOM 1398 C C . GLY A 1 180 ? -30.196 0.980 35.943 1.00 70.88 180 GLY A C 1
ATOM 1399 O O . GLY A 1 180 ? -30.844 0.729 36.975 1.00 70.88 180 GLY A O 1
#

Mean predicted aligned error: 11.12 Å

Nearest PDB structures (foldseek):
  7z4z-assembly1_B  TM=1.974E-01  e=1.018E+00  Homo sapiens
  4yit-assembly2_D  TM=3.074E-01  e=3.706E+00  Gremmeniella abietina
  4v6m-assembly1_AJ  TM=2.294E-01  e=7.497E+00  Escherichia coli K-12
  8v55-assembly1_B  TM=1.695E-01  e=5.927E+00  Homo sapiens

Foldseek 3Di:
DCDLVNVVVVLCVPLVVVLVCLVVVVVCCLVVVVVACLVQQVCVQVPAFALPPAFWFPWKDWDWDFDDDPDPDPDPPTQIKIKIKTAGDPPPCVVVPPPVVPDDPDDDDDRIDIHIGSDDCGPQTWRWGFHDDPPDDTRIHTHGPDCPSVVVVVVSVVSSVVSVVVSVVVVVVSVVVVVD

pLDDT: mean 74.7, std 14.67, range [40.09, 92.75]